Protein AF-0000000075839532 (afdb_homodimer)

InterPro domains:
  IPR001179 FKBP-type peptidyl-prolyl cis-trans isomerase domain [PF00254] (45-136)
  IPR001179 FKBP-type peptidyl-prolyl cis-trans isomerase domain [PS50059] (50-139)
  IPR044609 Peptidyl-prolyl cis-trans isomerase FKBP2/11 [PTHR45779] (24-141)
  IPR046357 Peptidyl-prolyl cis-trans isomerase domain superfamily [G3DSA:3.10.50.40] (23-161)

Sequence (322 aa):
MASAWRLLLLVSLPVVHAKACAGENLPKDAGLRIGVKHKPEECAVRSKPGDWLSMHYTGKLYSDCSTFDSSVERGEPFKFKLGRGEVIKGWDEGLRGMCIGEKRKLTIPSDLAYGDEGSGSTIPGGSTLQFEVQLLDIQADEPKKKKKKSKKKKKKSKDEVMASAWRLLLLVSLPVVHAKACAGENLPKDAGLRIGVKHKPEECAVRSKPGDWLSMHYTGKLYSDCSTFDSSVERGEPFKFKLGRGEVIKGWDEGLRGMCIGEKRKLTIPSDLAYGDEGSGSTIPGGSTLQFEVQLLDIQADEPKKKKKKSKKKKKKSKDEV

Solvent-accessible surface area (backbone atoms only — not comparable to full-atom values): 18280 Å² total; per-residue (Å²): 137,86,80,78,80,77,79,78,79,79,80,80,74,78,75,78,67,78,69,81,28,67,41,75,57,50,56,44,85,48,51,46,34,38,28,45,70,39,70,55,93,68,64,91,53,59,41,46,75,56,21,34,37,33,28,40,35,40,32,23,37,28,46,70,50,48,73,75,48,42,28,62,82,71,70,45,68,47,71,50,48,35,63,69,72,76,53,47,53,42,54,45,62,67,53,52,64,38,31,55,66,17,27,36,35,38,39,28,16,3,66,34,53,50,24,72,73,24,50,84,93,75,36,58,49,44,43,18,37,30,35,42,36,34,33,69,41,77,43,71,60,68,73,72,69,74,70,70,74,71,71,72,73,76,74,74,70,74,60,84,109,134,85,80,78,78,78,79,79,79,79,79,80,73,79,74,76,67,76,71,80,29,67,41,76,56,48,57,44,84,49,50,46,33,38,28,45,70,41,70,55,91,69,63,91,53,60,41,46,75,56,22,35,37,34,28,40,37,40,33,24,37,28,48,70,49,47,73,74,48,44,28,61,82,71,69,44,67,48,71,49,49,35,62,70,72,76,53,47,53,43,53,45,62,68,53,52,64,37,31,56,66,19,27,36,36,39,40,28,15,2,67,34,53,51,26,72,74,23,50,84,92,77,35,57,49,45,42,17,36,32,33,43,36,34,34,70,40,76,43,71,62,68,74,73,67,74,69,71,72,70,70,72,72,74,74,74,69,77,62,88,109

Radius of gyration: 28.81 Å; Cα contacts (8 Å, |Δi|>4): 650; chains: 2; bounding box: 114×80×82 Å

pLDDT: mean 81.82, std 23.96, range [28.95, 98.81]

Organism: Prymnesium parvum (NCBI:txid97485)

Nearest PDB structures (foldseek):
  1fkl-assembly1_A  TM=9.477E-01  e=3.623E-14  Bos taurus
  4n19-assembly1_A  TM=9.485E-01  e=6.092E-14  Homo sapiens
  4qt2-assembly1_A  TM=9.449E-01  e=7.295E-13  Plasmodium falciparum 3D7
  3ni6-assembly1_A  TM=9.597E-01  e=2.753E-12  Plasmodium vivax
  3o5d-assembly2_B  TM=8.584E-01  e=3.273E-12  Homo sapiens

Structure (mmCIF, N/CA/C/O backbone):
data_AF-0000000075839532-model_v1
#
loop_
_entity.id
_entity.type
_entity.pdbx_description
1 polymer 'peptidylprolyl isomerase'
#
loop_
_atom_site.group_PDB
_atom_site.id
_atom_site.type_symbol
_atom_site.label_atom_id
_atom_site.label_alt_id
_atom_site.label_comp_id
_atom_site.label_asym_id
_atom_site.label_entity_id
_atom_site.label_seq_id
_atom_site.pdbx_PDB_ins_code
_atom_site.Cartn_x
_atom_site.Cartn_y
_atom_site.Cartn_z
_atom_site.occupancy
_atom_site.B_iso_or_equiv
_atom_site.auth_seq_id
_atom_site.auth_comp_id
_atom_site.auth_asym_id
_atom_site.auth_atom_id
_atom_site.pdbx_PDB_model_num
ATOM 1 N N . MET A 1 1 ? 48.281 20.156 -45.094 1 38.34 1 MET A N 1
ATOM 2 C CA . MET A 1 1 ? 47 20.375 -44.375 1 38.34 1 MET A CA 1
ATOM 3 C C . MET A 1 1 ? 46.625 19.172 -43.531 1 38.34 1 MET A C 1
ATOM 5 O O . MET A 1 1 ? 46.469 18.078 -44.031 1 38.34 1 MET A O 1
ATOM 9 N N . ALA A 1 2 ? 47.281 19.078 -42.219 1 46.38 2 ALA A N 1
ATOM 10 C CA . ALA A 1 2 ? 47.125 18.078 -41.156 1 46.38 2 ALA A CA 1
ATOM 11 C C . ALA A 1 2 ? 45.688 17.953 -40.719 1 46.38 2 ALA A C 1
ATOM 13 O O . ALA A 1 2 ? 45.031 18.969 -40.406 1 46.38 2 ALA A O 1
ATOM 14 N N . SER A 1 3 ? 44.844 17.016 -41.25 1 48.88 3 SER A N 1
ATOM 15 C CA . SER A 1 3 ? 43.5 16.625 -40.875 1 48.88 3 SER A CA 1
ATOM 16 C C . SER A 1 3 ? 43.375 16.297 -39.406 1 48.88 3 SER A C 1
ATOM 18 O O . SER A 1 3 ? 44.094 15.43 -38.906 1 48.88 3 SER A O 1
ATOM 20 N N . ALA A 1 4 ? 43.25 17.344 -38.5 1 51.66 4 ALA A N 1
ATOM 21 C CA . ALA A 1 4 ? 42.938 17.188 -37.094 1 51.66 4 ALA A CA 1
ATOM 22 C C . ALA A 1 4 ? 41.656 16.344 -36.906 1 51.66 4 ALA A C 1
ATOM 24 O O . ALA A 1 4 ? 40.594 16.734 -37.344 1 51.66 4 ALA A O 1
ATOM 25 N N . TRP A 1 5 ? 41.688 14.984 -36.938 1 53.19 5 TRP A N 1
ATOM 26 C CA . TRP A 1 5 ? 40.656 14.047 -36.562 1 53.19 5 TRP A CA 1
ATOM 27 C C . TRP A 1 5 ? 40.125 14.367 -35.188 1 53.19 5 TRP A C 1
ATOM 29 O O . TRP A 1 5 ? 40.875 14.391 -34.188 1 53.19 5 TRP A O 1
ATOM 39 N N . ARG A 1 6 ? 39.156 15.328 -35.031 1 51.34 6 ARG A N 1
ATOM 40 C CA . ARG A 1 6 ? 38.406 15.617 -33.812 1 51.34 6 ARG A CA 1
ATOM 41 C C . ARG A 1 6 ? 37.812 14.352 -33.188 1 51.34 6 ARG A C 1
ATOM 43 O O . ARG A 1 6 ? 37.031 13.672 -33.844 1 51.34 6 ARG A O 1
ATOM 50 N N . LEU A 1 7 ? 38.438 13.656 -32.25 1 48.22 7 LEU A N 1
ATOM 51 C CA . LEU A 1 7 ? 37.938 12.562 -31.438 1 48.22 7 LEU A CA 1
ATOM 52 C C . LEU A 1 7 ? 36.688 13 -30.656 1 48.22 7 LEU A C 1
ATOM 54 O O . LEU A 1 7 ? 36.781 13.906 -29.828 1 48.22 7 LEU A O 1
ATOM 58 N N . LEU A 1 8 ? 35.5 12.938 -31.25 1 48.12 8 LEU A N 1
ATOM 59 C CA . LEU A 1 8 ? 34.25 13.117 -30.516 1 48.12 8 LEU A CA 1
ATOM 60 C C . LEU A 1 8 ? 34.125 12.086 -29.391 1 48.12 8 LEU A C 1
ATOM 62 O O . LEU A 1 8 ? 34.062 10.883 -29.656 1 48.12 8 LEU A O 1
ATOM 66 N N . LEU A 1 9 ? 34.625 12.32 -28.188 1 46.62 9 LEU A N 1
ATOM 67 C CA . LEU A 1 9 ? 34.375 11.508 -27 1 46.62 9 LEU A CA 1
ATOM 68 C C . LEU A 1 9 ? 32.875 11.422 -26.703 1 46.62 9 LEU A C 1
ATOM 70 O O . LEU A 1 9 ? 32.25 12.438 -26.406 1 46.62 9 LEU A O 1
ATOM 74 N N . LEU A 1 10 ? 32.125 10.438 -27.203 1 49.41 10 LEU A N 1
ATOM 75 C CA . LEU A 1 10 ? 30.766 10.125 -26.766 1 49.41 10 LEU A CA 1
ATOM 76 C C . LEU A 1 10 ? 30.734 9.742 -25.297 1 49.41 10 LEU A C 1
ATOM 78 O O . LEU A 1 10 ? 31.344 8.734 -24.891 1 49.41 10 LEU A O 1
ATOM 82 N N . VAL A 1 11 ? 30.562 10.648 -24.312 1 49.47 11 VAL A N 1
ATOM 83 C CA . VAL A 1 11 ? 30.297 10.406 -22.906 1 49.47 11 VAL A CA 1
ATOM 84 C C . VAL A 1 11 ? 29.016 9.594 -22.75 1 49.47 11 VAL A C 1
ATOM 86 O O . VAL A 1 11 ? 27.922 10.07 -23.094 1 49.47 11 VAL A O 1
ATOM 89 N N . SER A 1 12 ? 28.969 8.219 -22.781 1 47.81 12 SER A N 1
ATOM 90 C CA . SER A 1 12 ? 27.844 7.371 -22.438 1 47.81 12 SER A CA 1
ATOM 91 C C . SER A 1 12 ? 27.391 7.598 -20.984 1 47.81 12 SER A C 1
ATOM 93 O O . SER A 1 12 ? 28.203 7.461 -20.062 1 47.81 12 SER A O 1
ATOM 95 N N . LEU A 1 13 ? 26.5 8.445 -20.672 1 46.94 13 LEU A N 1
ATOM 96 C CA . LEU A 1 13 ? 25.891 8.609 -19.359 1 46.94 13 LEU A CA 1
ATOM 97 C C . LEU A 1 13 ? 25.266 7.305 -18.891 1 46.94 13 LEU A C 1
ATOM 99 O O . LEU A 1 13 ? 24.406 6.742 -19.562 1 46.94 13 LEU A O 1
ATOM 103 N N . PRO A 1 14 ? 25.797 6.609 -17.906 1 46.12 14 PRO A N 1
ATOM 104 C CA . PRO A 1 14 ? 25.125 5.41 -17.406 1 46.12 14 PRO A CA 1
ATOM 105 C C . PRO A 1 14 ? 23.719 5.703 -16.875 1 46.12 14 PRO A C 1
ATOM 107 O O . PRO A 1 14 ? 23.531 6.676 -16.141 1 46.12 14 PRO A O 1
ATOM 110 N N . VAL A 1 15 ? 22.672 5.434 -17.609 1 39.12 15 VAL A N 1
ATOM 111 C CA . VAL A 1 15 ? 21.312 5.395 -17.062 1 39.12 15 VAL A CA 1
ATOM 112 C C . VAL A 1 15 ? 21.297 4.559 -15.781 1 39.12 15 VAL A C 1
ATOM 114 O O . VAL A 1 15 ? 21.562 3.355 -15.82 1 39.12 15 VAL A O 1
ATOM 117 N N . VAL A 1 16 ? 21.688 5.039 -14.68 1 37.38 16 VAL A N 1
ATOM 118 C CA . VAL A 1 16 ? 21.469 4.336 -13.422 1 37.38 16 VAL A CA 1
ATOM 119 C C . VAL A 1 16 ? 20.062 3.734 -13.406 1 37.38 16 VAL A C 1
ATOM 121 O O . VAL A 1 16 ? 19.062 4.461 -13.438 1 37.38 16 VAL A O 1
ATOM 124 N N . HIS A 1 17 ? 19.859 2.555 -14.078 1 39.25 17 HIS A N 1
ATOM 125 C CA . HIS A 1 17 ? 18.625 1.798 -13.898 1 39.25 17 HIS A CA 1
ATOM 126 C C . HIS A 1 17 ? 18.297 1.632 -12.414 1 39.25 17 HIS A C 1
ATOM 128 O O . HIS A 1 17 ? 19.141 1.196 -11.633 1 39.25 17 HIS A O 1
ATOM 134 N N . ALA A 1 18 ? 17.625 2.414 -11.789 1 41.97 18 ALA A N 1
ATOM 135 C CA . ALA A 1 18 ? 17.078 2.141 -10.461 1 41.97 18 ALA A CA 1
ATOM 136 C C . ALA A 1 18 ? 16.828 0.647 -10.273 1 41.97 18 ALA A C 1
ATOM 138 O O . ALA A 1 18 ? 16.109 0.028 -11.062 1 41.97 18 ALA A O 1
ATOM 139 N N . LYS A 1 19 ? 17.797 -0.094 -9.758 1 46.53 19 LYS A N 1
ATOM 140 C CA . LYS A 1 19 ? 17.828 -1.539 -9.555 1 46.53 19 LYS A CA 1
ATOM 141 C C . LYS A 1 19 ? 16.562 -2.016 -8.836 1 46.53 19 LYS A C 1
ATOM 143 O O . LYS A 1 19 ? 16.469 -1.911 -7.609 1 46.53 19 LYS A O 1
ATOM 148 N N . ALA A 1 20 ? 15.328 -1.928 -9.359 1 54.62 20 ALA A N 1
ATOM 149 C CA . ALA A 1 20 ? 14.117 -2.287 -8.625 1 54.62 20 ALA A CA 1
ATOM 150 C C . ALA A 1 20 ? 14.172 -3.734 -8.148 1 54.62 20 ALA A C 1
ATOM 152 O O . ALA A 1 20 ? 13.766 -4.039 -7.02 1 54.62 20 ALA A O 1
ATOM 153 N N . CYS A 1 21 ? 14.695 -4.711 -8.961 1 61.66 21 CYS A N 1
ATOM 154 C CA . CYS A 1 21 ? 14.633 -6.125 -8.609 1 61.66 21 CYS A CA 1
ATOM 155 C C . CYS A 1 21 ? 15.984 -6.617 -8.102 1 61.66 21 CYS A C 1
ATOM 157 O O . CYS A 1 21 ? 16.094 -7.73 -7.582 1 61.66 21 CYS A O 1
ATOM 159 N N . ALA A 1 22 ? 17.062 -5.879 -8.117 1 59.72 22 ALA A N 1
ATOM 160 C CA . ALA A 1 22 ? 18.375 -6.504 -7.977 1 59.72 22 ALA A CA 1
ATOM 161 C C . ALA A 1 22 ? 18.797 -6.562 -6.512 1 59.72 22 ALA A C 1
ATOM 163 O O . ALA A 1 22 ? 19.984 -6.703 -6.215 1 59.72 22 ALA A O 1
ATOM 164 N N . GLY A 1 23 ? 17.781 -6.816 -5.773 1 73.62 23 GLY A N 1
ATOM 165 C CA . GLY A 1 23 ? 18.172 -6.777 -4.371 1 73.62 23 GLY A CA 1
ATOM 166 C C . GLY A 1 23 ? 18.031 -8.117 -3.676 1 73.62 23 GLY A C 1
ATOM 167 O O . GLY A 1 23 ? 17.781 -9.141 -4.324 1 73.62 23 GLY A O 1
ATOM 168 N N . GLU A 1 24 ? 18.453 -8.312 -2.553 1 88.25 24 GLU A N 1
ATOM 169 C CA . GLU A 1 24 ? 18.297 -9.453 -1.65 1 88.25 24 GLU A CA 1
ATOM 170 C C . GLU A 1 24 ? 16.844 -9.602 -1.201 1 88.25 24 GLU A C 1
ATOM 172 O O . GLU A 1 24 ? 16.125 -8.617 -1.114 1 88.25 24 GLU A O 1
ATOM 177 N N . ASN A 1 25 ? 16.562 -10.93 -1.102 1 95.69 25 ASN A N 1
ATOM 178 C CA . ASN A 1 25 ? 15.219 -11.195 -0.604 1 95.69 25 ASN A CA 1
ATOM 179 C C . ASN A 1 25 ? 14.953 -10.477 0.715 1 95.69 25 ASN A C 1
ATOM 181 O O . ASN A 1 25 ? 15.852 -10.336 1.542 1 95.69 25 ASN A O 1
ATOM 185 N N . LEU A 1 26 ? 13.758 -10.086 0.805 1 94.19 26 LEU A N 1
ATOM 186 C CA . LEU A 1 26 ? 13.312 -9.57 2.096 1 94.19 26 LEU A CA 1
ATOM 187 C C . LEU A 1 26 ? 13.281 -10.672 3.143 1 94.19 26 LEU A C 1
ATOM 189 O O . LEU A 1 26 ? 13.211 -11.859 2.801 1 94.19 26 LEU A O 1
ATOM 193 N N . PRO A 1 27 ? 13.391 -10.156 4.457 1 94.81 27 PRO A N 1
ATOM 194 C CA . PRO A 1 27 ? 13.086 -11.172 5.465 1 94.81 27 PRO A CA 1
ATOM 195 C C . PRO A 1 27 ? 11.75 -11.867 5.215 1 94.81 27 PRO A C 1
ATOM 197 O O . PRO A 1 27 ? 10.805 -11.242 4.742 1 94.81 27 PRO A O 1
ATOM 200 N N . LYS A 1 28 ? 11.672 -13.188 5.531 1 96.06 28 LYS A N 1
ATOM 201 C CA . LYS A 1 28 ? 10.492 -13.984 5.188 1 96.06 28 LYS A CA 1
ATOM 202 C C . LYS A 1 28 ? 9.234 -13.406 5.836 1 96.06 28 LYS A C 1
ATOM 204 O O . LYS A 1 28 ? 8.141 -13.492 5.266 1 96.06 28 LYS A O 1
ATOM 209 N N . ASP A 1 29 ? 9.438 -12.781 7.02 1 95.31 29 ASP A N 1
ATOM 210 C CA . ASP A 1 29 ? 8.297 -12.273 7.777 1 95.31 29 ASP A CA 1
ATOM 211 C C . ASP A 1 29 ? 8.164 -10.758 7.633 1 95.31 29 ASP A C 1
ATOM 213 O O . ASP A 1 29 ? 7.504 -10.109 8.445 1 95.31 29 ASP A O 1
ATOM 217 N N . ALA A 1 30 ? 8.844 -10.203 6.609 1 94.31 30 ALA A N 1
ATOM 218 C CA . ALA A 1 30 ? 8.703 -8.773 6.352 1 94.31 30 ALA A CA 1
ATOM 219 C C . ALA A 1 30 ? 7.262 -8.43 5.984 1 94.31 30 ALA A C 1
ATOM 221 O O . ALA A 1 30 ? 6.43 -9.32 5.801 1 94.31 30 ALA A O 1
ATOM 222 N N . GLY A 1 31 ? 6.949 -7.156 5.938 1 93.56 31 GLY A N 1
ATOM 223 C CA . GLY A 1 31 ? 5.617 -6.715 5.555 1 93.56 31 GLY A CA 1
ATOM 224 C C . GLY A 1 31 ? 5.43 -6.625 4.051 1 93.56 31 GLY A C 1
ATOM 225 O O . GLY A 1 31 ? 6.398 -6.473 3.307 1 93.56 31 GLY A O 1
ATOM 226 N N . LEU A 1 32 ? 4.141 -6.66 3.682 1 96.56 32 LEU A N 1
ATOM 227 C CA . LEU A 1 32 ? 3.771 -6.426 2.289 1 96.56 32 LEU A CA 1
ATOM 228 C C . LEU A 1 32 ? 4.043 -4.98 1.891 1 96.56 32 LEU A C 1
ATOM 230 O O . LEU A 1 32 ? 3.748 -4.055 2.652 1 96.56 32 LEU A O 1
ATOM 234 N N . ARG A 1 33 ? 4.668 -4.789 0.719 1 96.25 33 ARG A N 1
ATOM 235 C CA . ARG A 1 33 ? 4.871 -3.451 0.169 1 96.25 33 ARG A CA 1
ATOM 236 C C . ARG A 1 33 ? 4.027 -3.24 -1.083 1 96.25 33 ARG A C 1
ATOM 238 O O . ARG A 1 33 ? 4.09 -4.035 -2.021 1 96.25 33 ARG A O 1
ATOM 245 N N . ILE A 1 34 ? 3.291 -2.146 -1.046 1 97.12 34 ILE A N 1
ATOM 246 C CA . ILE A 1 34 ? 2.418 -1.797 -2.162 1 97.12 34 ILE A CA 1
ATOM 247 C C . ILE A 1 34 ? 2.848 -0.456 -2.752 1 97.12 34 ILE A C 1
ATOM 249 O O . ILE A 1 34 ? 2.912 0.551 -2.043 1 97.12 34 ILE A O 1
ATOM 253 N N . GLY A 1 35 ? 3.172 -0.503 -3.992 1 96.19 35 GLY A N 1
ATOM 254 C CA . GLY A 1 35 ? 3.406 0.716 -4.75 1 96.19 35 GLY A CA 1
ATOM 255 C C . GLY A 1 35 ? 2.285 1.043 -5.719 1 96.19 35 GLY A C 1
ATOM 256 O O . GLY A 1 35 ? 1.991 0.26 -6.625 1 96.19 35 GLY A O 1
ATOM 257 N N . VAL A 1 36 ? 1.695 2.156 -5.512 1 94.88 36 VAL A N 1
ATOM 258 C CA . VAL A 1 36 ? 0.634 2.582 -6.418 1 94.88 36 VAL A CA 1
ATOM 259 C C . VAL A 1 36 ? 1.237 3.318 -7.613 1 94.88 36 VAL A C 1
ATOM 261 O O . VAL A 1 36 ? 1.709 4.449 -7.477 1 94.88 36 VAL A O 1
ATOM 264 N N . LYS A 1 37 ? 1.165 2.736 -8.719 1 93.44 37 LYS A N 1
ATOM 265 C CA . LYS A 1 37 ? 1.821 3.27 -9.906 1 93.44 37 LYS A CA 1
ATOM 266 C C . LYS A 1 37 ? 0.88 4.176 -10.695 1 93.44 37 LYS A C 1
ATOM 268 O O . LYS A 1 37 ? 1.321 5.137 -11.328 1 93.44 37 LYS A O 1
ATOM 273 N N . HIS A 1 38 ? -0.333 3.797 -10.719 1 92.12 38 HIS A N 1
ATOM 274 C CA . HIS A 1 38 ? -1.354 4.566 -11.422 1 92.12 38 HIS A CA 1
ATOM 275 C C . HIS A 1 38 ? -2.727 4.367 -10.789 1 92.12 38 HIS A C 1
ATOM 277 O O . HIS A 1 38 ? -3.125 3.238 -10.5 1 92.12 38 HIS A O 1
ATOM 283 N N . LYS A 1 39 ? -3.377 5.434 -10.609 1 88.75 39 LYS A N 1
ATOM 284 C CA . LYS A 1 39 ? -4.758 5.422 -10.141 1 88.75 39 LYS A CA 1
ATOM 285 C C . LYS A 1 39 ? -5.645 6.301 -11.016 1 88.75 39 LYS A C 1
ATOM 287 O O . LYS A 1 39 ? -5.34 7.473 -11.25 1 88.75 39 LYS A O 1
ATOM 292 N N . PRO A 1 40 ? -6.688 5.711 -11.453 1 90.56 40 PRO A N 1
ATOM 293 C CA . PRO A 1 40 ? -7.582 6.535 -12.266 1 90.56 40 PRO A CA 1
ATOM 294 C C . PRO A 1 40 ? -8.227 7.672 -11.477 1 90.56 40 PRO A C 1
ATOM 296 O O . PRO A 1 40 ? -8.336 7.586 -10.25 1 90.56 40 PRO A O 1
ATOM 299 N N . GLU A 1 41 ? -8.625 8.656 -12.195 1 84.88 41 GLU A N 1
ATOM 300 C CA . GLU A 1 41 ? -9.242 9.828 -11.578 1 84.88 41 GLU A CA 1
ATOM 301 C C . GLU A 1 41 ? -10.57 9.477 -10.922 1 84.88 41 GLU A C 1
ATOM 303 O O . GLU A 1 41 ? -10.891 9.969 -9.836 1 84.88 41 GLU A O 1
ATOM 308 N N . GLU A 1 42 ? -11.273 8.656 -11.664 1 87.19 42 GLU A N 1
ATOM 309 C CA . GLU A 1 42 ? -12.57 8.211 -11.148 1 87.19 42 GLU A CA 1
ATOM 310 C C . GLU A 1 42 ? -12.5 6.77 -10.664 1 87.19 42 GLU A C 1
ATOM 312 O O . GLU A 1 42 ? -11.875 5.918 -11.297 1 87.19 42 GLU A O 1
ATOM 317 N N . CYS A 1 43 ? -13 6.668 -9.547 1 89.69 43 CYS A N 1
ATOM 318 C CA . CYS A 1 43 ? -13.047 5.34 -8.938 1 89.69 43 CYS A CA 1
ATOM 319 C C . CYS A 1 43 ? -14.438 5.047 -8.383 1 89.69 43 CYS A C 1
ATOM 321 O O . CYS A 1 43 ? -14.664 5.168 -7.176 1 89.69 43 CYS A O 1
ATOM 323 N N . ALA A 1 44 ? -15.273 4.57 -9.297 1 87.5 44 ALA A N 1
ATOM 324 C CA . ALA A 1 44 ? -16.672 4.344 -8.914 1 87.5 44 ALA A CA 1
ATOM 325 C C . ALA A 1 44 ? -16.797 3.098 -8.047 1 87.5 44 ALA A C 1
ATOM 327 O O . ALA A 1 44 ? -17.641 3.049 -7.145 1 87.5 44 ALA A O 1
ATOM 328 N N . VAL A 1 45 ? -16 2.082 -8.375 1 91.12 45 VAL A N 1
ATOM 329 C CA . VAL A 1 45 ? -16.062 0.824 -7.641 1 91.12 45 VAL A CA 1
ATOM 330 C C . VAL A 1 45 ? -14.656 0.411 -7.207 1 91.12 45 VAL A C 1
ATOM 332 O O . VAL A 1 45 ? -13.695 0.542 -7.973 1 91.12 45 VAL A O 1
ATOM 335 N N . ARG A 1 46 ? -14.617 -0.107 -5.977 1 92.56 46 ARG A N 1
ATOM 336 C CA . ARG A 1 46 ? -13.352 -0.606 -5.441 1 92.56 46 ARG A CA 1
ATOM 337 C C . ARG A 1 46 ? -13.445 -2.092 -5.109 1 92.56 46 ARG A C 1
ATOM 339 O O . ARG A 1 46 ? -14.484 -2.564 -4.637 1 92.56 46 ARG A O 1
ATOM 346 N N . SER A 1 47 ? -12.391 -2.717 -5.344 1 95.56 47 SER A N 1
ATOM 347 C CA . SER A 1 47 ? -12.367 -4.148 -5.066 1 95.56 47 SER A CA 1
ATOM 348 C C . SER A 1 47 ? -12.539 -4.426 -3.578 1 95.56 47 SER A C 1
ATOM 350 O O . SER A 1 47 ? -12.023 -3.686 -2.74 1 95.56 47 SER A O 1
ATOM 352 N N . LYS A 1 48 ? -13.258 -5.48 -3.277 1 91.62 48 LYS A N 1
ATOM 353 C CA . LYS A 1 48 ? -13.484 -5.941 -1.909 1 91.62 48 LYS A CA 1
ATOM 354 C C . LYS A 1 48 ? -13.539 -7.465 -1.846 1 91.62 48 LYS A C 1
ATOM 356 O O . LYS A 1 48 ? -13.758 -8.125 -2.863 1 91.62 48 LYS A O 1
ATOM 361 N N . PRO A 1 49 ? -13.266 -7.938 -0.604 1 91.94 49 PRO A N 1
ATOM 362 C CA . PRO A 1 49 ? -13.359 -9.398 -0.495 1 91.94 49 PRO A CA 1
ATOM 363 C C . PRO A 1 49 ? -14.688 -9.938 -1.029 1 91.94 49 PRO A C 1
ATOM 365 O O . PRO A 1 49 ? -15.75 -9.367 -0.759 1 91.94 49 PRO A O 1
ATOM 368 N N . GLY A 1 50 ? -14.617 -10.961 -1.74 1 94.81 50 GLY A N 1
ATOM 369 C CA . GLY A 1 50 ? -15.797 -11.586 -2.326 1 94.81 50 GLY A CA 1
ATOM 370 C C . GLY A 1 50 ? -15.969 -11.258 -3.799 1 94.81 50 GLY A C 1
ATOM 371 O O . GLY A 1 50 ? -16.688 -11.961 -4.512 1 94.81 50 GLY A O 1
ATOM 372 N N . ASP A 1 51 ? -15.352 -10.281 -4.246 1 96.69 51 ASP A N 1
ATOM 373 C CA . ASP A 1 51 ? -15.445 -9.875 -5.648 1 96.69 51 ASP A CA 1
ATOM 374 C C . ASP A 1 51 ? -14.641 -10.82 -6.543 1 96.69 51 ASP A C 1
ATOM 376 O O . ASP A 1 51 ? -13.602 -11.336 -6.133 1 96.69 51 ASP A O 1
ATOM 380 N N . TRP A 1 52 ? -15.141 -10.969 -7.789 1 97.81 52 TRP A N 1
ATOM 381 C CA . TRP A 1 52 ? -14.312 -11.539 -8.852 1 97.81 52 TRP A CA 1
ATOM 382 C C . TRP A 1 52 ? -13.484 -10.453 -9.531 1 97.81 52 TRP A C 1
ATOM 384 O O . TRP A 1 52 ? -14.031 -9.469 -10.031 1 97.81 52 TRP A O 1
ATOM 394 N N . LEU A 1 53 ? -12.211 -10.742 -9.555 1 98.5 53 LEU A N 1
ATOM 395 C CA . LEU A 1 53 ? -11.32 -9.789 -10.203 1 98.5 53 LEU A CA 1
ATOM 396 C C . LEU A 1 53 ? -10.734 -10.367 -11.484 1 98.5 53 LEU A C 1
ATOM 398 O O . LEU A 1 53 ? -10.391 -11.555 -11.531 1 98.5 53 LEU A O 1
ATOM 402 N N . SER A 1 54 ? -10.703 -9.586 -12.516 1 98.62 54 SER A N 1
ATOM 403 C CA . SER A 1 54 ? -9.938 -9.852 -13.727 1 98.62 54 SER A CA 1
ATOM 404 C C . SER A 1 54 ? -8.727 -8.93 -13.828 1 98.62 54 SER A C 1
ATOM 406 O O . SER A 1 54 ? -8.867 -7.707 -13.82 1 98.62 54 SER A O 1
ATOM 408 N N . MET A 1 55 ? -7.539 -9.586 -13.938 1 98.31 55 MET A N 1
ATOM 409 C CA . MET A 1 55 ? -6.352 -8.734 -13.883 1 98.31 55 MET A CA 1
ATOM 410 C C . MET A 1 55 ? -5.273 -9.25 -14.836 1 98.31 55 MET A C 1
ATOM 412 O O . MET A 1 55 ? -5.223 -10.438 -15.141 1 98.31 55 MET A O 1
ATOM 416 N N . HIS A 1 56 ? -4.398 -8.32 -15.328 1 98.75 56 HIS A N 1
ATOM 417 C CA . HIS A 1 56 ? -3.09 -8.68 -15.859 1 98.75 56 HIS A CA 1
ATOM 418 C C . HIS A 1 56 ? -2.008 -8.555 -14.797 1 98.75 56 HIS A C 1
ATOM 420 O O . HIS A 1 56 ? -2.131 -7.738 -13.875 1 98.75 56 HIS A O 1
ATOM 426 N N . TYR A 1 57 ? -0.98 -9.375 -14.977 1 98.81 57 TYR A N 1
ATOM 427 C CA . TYR A 1 57 ? 0.153 -9.273 -14.062 1 98.81 57 TYR A CA 1
ATOM 428 C C . TYR A 1 57 ? 1.426 -9.805 -14.711 1 98.81 57 TYR A C 1
ATOM 430 O O . TYR A 1 57 ? 1.366 -10.562 -15.68 1 98.81 57 TYR A O 1
ATOM 438 N N . THR A 1 58 ? 2.531 -9.305 -14.266 1 98.56 58 THR A N 1
ATOM 439 C CA . THR A 1 58 ? 3.854 -9.891 -14.453 1 98.56 58 THR A CA 1
ATOM 440 C C . THR A 1 58 ? 4.531 -10.133 -13.102 1 98.56 58 THR A C 1
ATOM 442 O O . THR A 1 58 ? 4.652 -9.219 -12.289 1 98.56 58 THR A O 1
ATOM 445 N N . GLY A 1 59 ? 4.922 -11.406 -12.898 1 97.94 59 GLY A N 1
ATOM 446 C CA . GLY A 1 59 ? 5.617 -11.773 -11.672 1 97.94 59 GLY A CA 1
ATOM 447 C C . GLY A 1 59 ? 7.098 -12.039 -11.883 1 97.94 59 GLY A C 1
ATOM 448 O O . GLY A 1 59 ? 7.484 -12.711 -12.844 1 97.94 59 GLY A O 1
ATOM 449 N N . LYS A 1 60 ? 7.855 -11.5 -10.93 1 97.69 60 LYS A N 1
ATOM 450 C CA . LYS A 1 60 ? 9.312 -11.625 -10.992 1 97.69 60 LYS A CA 1
ATOM 451 C C . LYS A 1 60 ? 9.883 -12.039 -9.641 1 97.69 60 LYS A C 1
ATOM 453 O O . LYS A 1 60 ? 9.273 -11.773 -8.594 1 97.69 60 LYS A O 1
ATOM 458 N N . LEU A 1 61 ? 11.023 -12.656 -9.734 1 97.06 61 LEU A N 1
ATOM 459 C CA . LEU A 1 61 ? 11.812 -12.828 -8.523 1 97.06 61 LEU A CA 1
ATOM 460 C C . LEU A 1 61 ? 12.484 -11.516 -8.125 1 97.06 61 LEU A C 1
ATOM 462 O O . LEU A 1 61 ? 13.125 -10.859 -8.953 1 97.06 61 LEU A O 1
ATOM 466 N N . TYR A 1 62 ? 12.281 -11.203 -6.973 1 96 62 TYR A N 1
ATOM 467 C CA . TYR A 1 62 ? 12.828 -9.938 -6.492 1 96 62 TYR A CA 1
ATOM 468 C C . TYR A 1 62 ? 14.352 -9.953 -6.531 1 96 62 TYR A C 1
ATOM 470 O O . TYR A 1 62 ? 14.984 -8.922 -6.762 1 96 62 TYR A O 1
ATOM 478 N N . SER A 1 63 ? 14.922 -11.062 -6.305 1 93.69 63 SER A N 1
ATOM 479 C CA . SER A 1 63 ? 16.359 -11.227 -6.148 1 93.69 63 SER A CA 1
ATOM 480 C C . SER A 1 63 ? 17.094 -10.938 -7.453 1 93.69 63 SER A C 1
ATOM 482 O O . SER A 1 63 ? 18.188 -10.359 -7.445 1 93.69 63 SER A O 1
ATOM 484 N N . ASP A 1 64 ? 16.531 -11.266 -8.648 1 92.12 64 ASP A N 1
ATOM 485 C CA . ASP A 1 64 ? 17.312 -11.125 -9.883 1 92.12 64 ASP A CA 1
ATOM 486 C C . ASP A 1 64 ? 16.422 -10.594 -11.016 1 92.12 64 ASP A C 1
ATOM 488 O O . ASP A 1 64 ? 16.875 -10.516 -12.164 1 92.12 64 ASP A O 1
ATOM 492 N N . CYS A 1 65 ? 15.25 -10.375 -10.805 1 94.69 65 CYS A N 1
ATOM 493 C CA . CYS A 1 65 ? 14.312 -9.727 -11.719 1 94.69 65 CYS A CA 1
ATOM 494 C C . CYS A 1 65 ? 13.906 -10.664 -12.844 1 94.69 65 CYS A C 1
ATOM 496 O O . CYS A 1 65 ? 13.367 -10.227 -13.859 1 94.69 65 CYS A O 1
ATOM 498 N N . SER A 1 66 ? 14.172 -11.93 -12.633 1 95 66 SER A N 1
ATOM 499 C CA . SER A 1 66 ? 13.703 -12.867 -13.641 1 95 66 SER A CA 1
ATOM 500 C C . SER A 1 66 ? 12.188 -13.039 -13.562 1 95 66 SER A C 1
ATOM 502 O O . SER A 1 66 ? 11.617 -13.117 -12.477 1 95 66 SER A O 1
ATOM 504 N N . THR A 1 67 ? 11.602 -13.086 -14.734 1 97.12 67 THR A N 1
ATOM 505 C CA . THR A 1 67 ? 10.156 -13.273 -14.812 1 97.12 67 THR A CA 1
ATOM 506 C C . THR A 1 67 ? 9.789 -14.75 -14.695 1 97.12 67 THR A C 1
ATOM 508 O O . THR A 1 67 ? 10.305 -15.586 -15.445 1 97.12 67 THR A O 1
ATOM 511 N N . PHE A 1 68 ? 8.914 -15.07 -13.75 1 97.38 68 PHE A N 1
ATOM 512 C CA . PHE A 1 68 ? 8.531 -16.469 -13.633 1 97.38 68 PHE A CA 1
ATOM 513 C C . PHE A 1 68 ? 7.141 -16.703 -14.211 1 97.38 68 PHE A C 1
ATOM 515 O O . PHE A 1 68 ? 6.766 -17.844 -14.508 1 97.38 68 PHE A O 1
ATOM 522 N N . ASP A 1 69 ? 6.305 -15.68 -14.297 1 96.62 69 ASP A N 1
ATOM 523 C CA . ASP A 1 69 ? 4.953 -15.812 -14.836 1 96.62 69 ASP A CA 1
ATOM 524 C C . ASP A 1 69 ? 4.422 -14.461 -15.312 1 96.62 69 ASP A C 1
ATOM 526 O O . ASP A 1 69 ? 4.773 -13.422 -14.758 1 96.62 69 ASP A O 1
ATOM 530 N N . SER A 1 70 ? 3.598 -14.531 -16.328 1 98.31 70 SER A N 1
ATOM 531 C CA . SER A 1 70 ? 3.01 -13.305 -16.844 1 98.31 70 SER A CA 1
ATOM 532 C C . SER A 1 70 ? 1.719 -13.586 -17.609 1 98.31 70 SER A C 1
ATOM 534 O O . SER A 1 70 ? 1.72 -14.344 -18.578 1 98.31 70 SER A O 1
ATOM 536 N N . SER A 1 71 ? 0.655 -12.992 -17.156 1 98.31 71 SER A N 1
ATOM 537 C CA . SER A 1 71 ? -0.596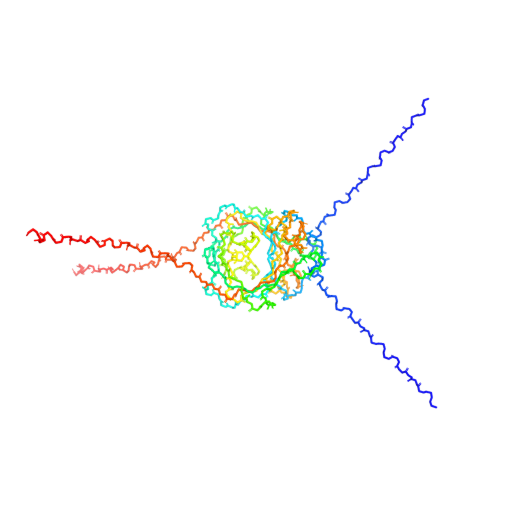 -13.117 -17.906 1 98.31 71 SER A CA 1
ATOM 538 C C . SER A 1 71 ? -0.553 -12.312 -19.203 1 98.31 71 SER A C 1
ATOM 540 O O . SER A 1 71 ? -1.267 -12.625 -20.156 1 98.31 71 SER A O 1
ATOM 542 N N . VAL A 1 72 ? 0.239 -11.273 -19.219 1 97.81 72 VAL A N 1
ATOM 543 C CA . VAL A 1 72 ? 0.388 -10.43 -20.406 1 97.81 72 VAL A CA 1
ATOM 544 C C . VAL A 1 72 ? 1.004 -11.234 -21.547 1 97.81 72 VAL A C 1
ATOM 546 O O . VAL A 1 72 ? 0.505 -11.211 -22.672 1 97.81 72 VAL A O 1
ATOM 549 N N . GLU A 1 73 ? 2.025 -11.883 -21.219 1 96.5 73 GLU A N 1
ATOM 550 C CA . GLU A 1 73 ? 2.709 -12.695 -22.219 1 96.5 73 GLU A CA 1
ATOM 551 C C . GLU A 1 73 ? 1.814 -13.828 -22.719 1 96.5 73 GLU A C 1
ATOM 553 O O . GLU A 1 73 ? 1.867 -14.195 -23.891 1 96.5 73 GLU A O 1
ATOM 558 N N . ARG A 1 74 ? 1.039 -14.391 -21.812 1 96.56 74 ARG A N 1
ATOM 559 C CA . ARG A 1 74 ? 0.119 -15.461 -22.203 1 96.56 74 ARG A CA 1
ATOM 560 C C . ARG A 1 74 ? -1.062 -14.898 -22.984 1 96.56 74 ARG A C 1
ATOM 562 O O . ARG A 1 74 ? -1.797 -15.656 -23.625 1 96.56 74 ARG A O 1
ATOM 569 N N . GLY A 1 75 ? -1.355 -13.586 -22.797 1 96.06 75 GLY A N 1
ATOM 570 C CA . GLY A 1 75 ? -2.42 -12.93 -23.531 1 96.06 75 GLY A CA 1
ATOM 571 C C . GLY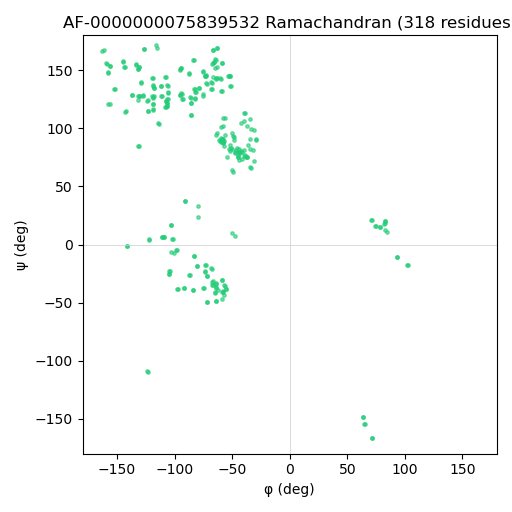 A 1 75 ? -3.791 -13.141 -22.922 1 96.06 75 GLY A C 1
ATOM 572 O O . GLY A 1 75 ? -4.812 -12.938 -23.594 1 96.06 75 GLY A O 1
ATOM 573 N N . GLU A 1 76 ? -3.854 -13.633 -21.75 1 97.31 76 GLU A N 1
ATOM 574 C CA . GLU A 1 76 ? -5.117 -13.914 -21.062 1 97.31 76 GLU A CA 1
ATOM 575 C C . GLU A 1 76 ? -5.109 -13.375 -19.641 1 97.31 76 GLU A C 1
ATOM 577 O O . GLU A 1 76 ? -4.219 -13.711 -18.844 1 97.31 76 GLU A O 1
ATOM 582 N N . PRO A 1 77 ? -6.082 -12.586 -19.375 1 98.44 77 PRO A N 1
ATOM 583 C CA . PRO A 1 77 ? -6.164 -12.102 -18 1 98.44 77 PRO A CA 1
ATOM 584 C C . PRO A 1 77 ? -6.402 -13.227 -17 1 98.44 77 PRO A C 1
ATOM 586 O O . PRO A 1 77 ? -6.941 -14.273 -17.359 1 98.44 77 PRO A O 1
ATOM 589 N N . PHE A 1 78 ? -5.988 -13.039 -15.859 1 98.12 78 PHE A N 1
ATOM 590 C CA . PHE A 1 78 ? -6.195 -13.961 -14.75 1 98.12 78 PHE A CA 1
ATOM 591 C C . PHE A 1 78 ? -7.426 -13.57 -13.938 1 98.12 78 PHE A C 1
ATOM 593 O O . PHE A 1 78 ? -7.566 -12.406 -13.539 1 98.12 78 PHE A O 1
ATOM 600 N N . LYS A 1 79 ? -8.297 -14.477 -13.664 1 98.25 79 LYS A N 1
ATOM 601 C CA . LYS A 1 79 ? -9.531 -14.234 -12.914 1 98.25 79 LYS A CA 1
ATOM 602 C C . LYS A 1 79 ? -9.562 -15.062 -11.633 1 98.25 79 LYS A C 1
ATOM 604 O O . LYS A 1 79 ? -9.234 -16.25 -11.641 1 98.25 79 LYS A O 1
ATOM 609 N N . PHE A 1 80 ? -9.984 -14.477 -10.57 1 98 80 PHE A N 1
ATOM 610 C CA . PHE A 1 80 ? -10.047 -15.156 -9.281 1 98 80 PHE A CA 1
ATOM 611 C C . PHE A 1 80 ? -10.953 -14.406 -8.32 1 98 80 PHE A C 1
ATOM 613 O O . PHE A 1 80 ? -11.336 -13.266 -8.578 1 98 80 PHE A O 1
ATOM 620 N N . LYS A 1 81 ? -11.266 -15.055 -7.285 1 97.56 81 LYS A N 1
ATOM 621 C CA . LYS A 1 81 ? -12.055 -14.414 -6.238 1 97.56 81 LYS A CA 1
ATOM 622 C C . LYS A 1 81 ? -11.156 -13.852 -5.141 1 97.56 81 LYS A C 1
ATOM 624 O O . LYS A 1 81 ? -10.328 -14.57 -4.578 1 97.56 81 LYS A O 1
ATOM 629 N N . LEU A 1 82 ? -11.43 -12.602 -4.879 1 97 82 LEU A N 1
ATOM 630 C CA . LEU A 1 82 ? -10.586 -11.914 -3.904 1 97 82 LEU A CA 1
ATOM 631 C C . LEU A 1 82 ? -10.984 -12.297 -2.482 1 97 82 LEU A C 1
ATOM 633 O O . LEU A 1 82 ? -12.172 -12.312 -2.146 1 97 82 LEU A O 1
ATOM 637 N N . GLY A 1 83 ? -9.938 -12.578 -1.669 1 93.56 83 GLY A N 1
ATOM 638 C CA . GLY A 1 83 ? -10.18 -12.742 -0.244 1 93.56 83 GLY A CA 1
ATOM 639 C C . GLY A 1 83 ? -10.664 -14.125 0.124 1 93.56 83 GLY A C 1
ATOM 640 O O . GLY A 1 83 ? -11.195 -14.336 1.215 1 93.56 83 GLY A O 1
ATOM 641 N N . ARG A 1 84 ? -10.453 -15.086 -0.684 1 93.25 84 ARG A N 1
ATOM 642 C CA . ARG A 1 84 ? -10.953 -16.438 -0.421 1 93.25 84 ARG A CA 1
ATOM 643 C C . ARG A 1 84 ? -9.82 -17.453 -0.384 1 93.25 84 ARG A C 1
ATOM 645 O O . ARG A 1 84 ? -10.055 -18.656 -0.371 1 93.25 84 ARG A O 1
ATOM 652 N N . GLY A 1 85 ? -8.68 -16.969 -0.49 1 95.44 85 GLY A N 1
ATOM 653 C CA . GLY A 1 85 ? -7.535 -17.875 -0.426 1 95.44 85 GLY A CA 1
ATOM 654 C C . GLY A 1 85 ? -7.242 -18.562 -1.744 1 95.44 85 GLY A C 1
ATOM 655 O O . GLY A 1 85 ? -6.602 -19.609 -1.771 1 95.44 85 GLY A O 1
ATOM 656 N N . GLU A 1 86 ? -7.789 -18 -2.791 1 96.94 86 GLU A N 1
ATOM 657 C CA . GLU A 1 86 ? -7.551 -18.578 -4.105 1 96.94 86 GLU A CA 1
ATOM 658 C C . GLU A 1 86 ? -6.191 -18.156 -4.66 1 96.94 86 GLU A C 1
ATOM 660 O O . GLU A 1 86 ? -5.695 -18.75 -5.617 1 96.94 86 GLU A O 1
ATOM 665 N N . VAL A 1 87 ? -5.676 -17.125 -4.098 1 98.06 87 VAL A N 1
ATOM 666 C CA . VAL A 1 87 ? -4.363 -16.609 -4.48 1 98.06 87 VAL A CA 1
ATOM 667 C C . VAL A 1 87 ? -3.479 -16.484 -3.24 1 98.06 87 VAL A C 1
ATOM 669 O O . VAL A 1 87 ? -3.951 -16.656 -2.113 1 98.06 87 VAL A O 1
ATOM 672 N N . ILE A 1 88 ? -2.166 -16.25 -3.469 1 97.94 88 ILE A N 1
ATOM 673 C CA . ILE A 1 88 ? -1.257 -16.109 -2.338 1 97.94 88 ILE A CA 1
ATOM 674 C C . ILE A 1 88 ? -1.716 -14.953 -1.452 1 97.94 88 ILE A C 1
ATOM 676 O O . ILE A 1 88 ? -2.361 -14.016 -1.929 1 97.94 88 ILE A O 1
ATOM 680 N N . LYS A 1 89 ? -1.344 -14.992 -0.229 1 97 89 LYS A N 1
ATOM 681 C CA . LYS A 1 89 ? -1.806 -14.039 0.777 1 97 89 LYS A CA 1
ATOM 682 C C . LYS A 1 89 ? -1.469 -12.602 0.374 1 97 89 LYS A C 1
ATOM 684 O O . LYS A 1 89 ? -2.258 -11.688 0.609 1 97 89 LYS A O 1
ATOM 689 N N . GLY A 1 90 ? -0.284 -12.391 -0.166 1 98.06 90 GLY A N 1
ATOM 690 C CA . GLY A 1 90 ? 0.114 -11.062 -0.609 1 98.06 90 GLY A CA 1
ATOM 691 C C . GLY A 1 90 ? -0.841 -10.461 -1.622 1 98.06 90 GLY A C 1
ATOM 692 O O . GLY A 1 90 ? -1.054 -9.25 -1.638 1 98.06 90 GLY A O 1
ATOM 693 N N . TRP A 1 91 ? -1.394 -11.242 -2.459 1 98.25 91 TRP A N 1
ATOM 694 C CA . TRP A 1 91 ? -2.4 -10.781 -3.41 1 98.25 91 TRP A CA 1
ATOM 695 C C . TRP A 1 91 ? -3.717 -10.477 -2.703 1 98.25 91 TRP A C 1
ATOM 697 O O . TRP A 1 91 ? -4.312 -9.414 -2.922 1 98.25 91 TRP A O 1
ATOM 707 N N . ASP A 1 92 ? -4.145 -11.398 -1.917 1 95.88 92 ASP A N 1
ATOM 708 C CA . ASP A 1 92 ? -5.406 -11.211 -1.206 1 95.88 92 ASP A CA 1
ATOM 709 C C . ASP A 1 92 ? -5.391 -9.914 -0.395 1 95.88 92 ASP A C 1
ATOM 711 O O . ASP A 1 92 ? -6.406 -9.227 -0.292 1 95.88 92 ASP A O 1
ATOM 715 N N . GLU A 1 93 ? -4.324 -9.625 0.156 1 93.62 93 GLU A N 1
ATOM 716 C CA . GLU A 1 93 ? -4.199 -8.422 0.979 1 93.62 93 GLU A CA 1
ATOM 717 C C . GLU A 1 93 ? -3.91 -7.191 0.124 1 93.62 93 GLU A C 1
ATOM 719 O O . GLU A 1 93 ? -4.473 -6.121 0.361 1 93.62 93 GLU A O 1
ATOM 724 N N . GLY A 1 94 ? -3.141 -7.316 -0.839 1 96.75 94 GLY A N 1
ATOM 725 C CA . GLY A 1 94 ? -2.592 -6.188 -1.574 1 96.75 94 GLY A CA 1
ATOM 726 C C . GLY A 1 94 ? -3.533 -5.656 -2.639 1 96.75 94 GLY A C 1
ATOM 727 O O . GLY A 1 94 ? -3.342 -4.551 -3.148 1 96.75 94 GLY A O 1
ATOM 728 N N . LEU A 1 95 ? -4.574 -6.359 -2.9 1 97.12 95 LEU A N 1
ATOM 729 C CA . LEU A 1 95 ? -5.426 -5.98 -4.023 1 97.12 95 LEU A CA 1
ATOM 730 C C . LEU A 1 95 ? -6.758 -5.426 -3.531 1 97.12 95 LEU A C 1
ATOM 732 O O . LEU A 1 95 ? -7.668 -5.184 -4.328 1 97.12 95 LEU A O 1
ATOM 736 N N . ARG A 1 96 ? -6.867 -5.273 -2.307 1 92.62 96 ARG A N 1
ATOM 737 C CA . ARG A 1 96 ? -8.07 -4.664 -1.756 1 92.62 96 ARG A CA 1
ATOM 738 C C . ARG A 1 96 ? -8.102 -3.162 -2.033 1 92.62 96 ARG A C 1
ATOM 740 O O . ARG A 1 96 ? -7.055 -2.512 -2.064 1 92.62 96 ARG A O 1
ATOM 747 N N . GLY A 1 97 ? -9.328 -2.67 -2.264 1 91 97 GLY A N 1
ATOM 748 C CA . GLY A 1 97 ? -9.531 -1.239 -2.42 1 91 97 GLY A CA 1
ATOM 749 C C . GLY A 1 97 ? -8.977 -0.697 -3.725 1 91 97 GLY A C 1
ATOM 750 O O . GLY A 1 97 ? -8.656 0.49 -3.824 1 91 97 GLY A O 1
ATOM 751 N N . MET A 1 98 ? -8.805 -1.484 -4.641 1 94.94 98 MET A N 1
ATOM 752 C CA . MET A 1 98 ? -8.273 -1.077 -5.938 1 94.94 98 MET A CA 1
ATOM 753 C C . MET A 1 98 ? -9.391 -0.622 -6.867 1 94.94 98 MET A C 1
ATOM 755 O O . MET A 1 98 ? -10.484 -1.179 -6.848 1 94.94 98 MET A O 1
ATOM 759 N N . CYS A 1 99 ? -9.047 0.313 -7.676 1 95.69 99 CYS A N 1
ATOM 760 C CA . CYS A 1 99 ? -9.969 0.795 -8.695 1 95.69 99 CYS A CA 1
ATOM 761 C C . CYS A 1 99 ? -9.719 0.094 -10.031 1 95.69 99 CYS A C 1
ATOM 763 O O . CYS A 1 99 ? -8.586 -0.277 -10.336 1 95.69 99 CYS A O 1
ATOM 765 N N . ILE A 1 100 ? -10.836 -0.008 -10.797 1 96.81 100 ILE A N 1
ATOM 766 C CA . ILE A 1 100 ? -10.648 -0.516 -12.148 1 96.81 100 ILE A CA 1
ATOM 767 C C . ILE A 1 100 ? -9.688 0.388 -12.914 1 96.81 100 ILE A C 1
ATOM 769 O O . ILE A 1 100 ? -9.828 1.614 -12.891 1 96.81 100 ILE A O 1
ATOM 773 N N . GLY A 1 101 ? -8.711 -0.175 -13.57 1 97 101 GLY A N 1
ATOM 774 C CA . GLY A 1 101 ? -7.711 0.578 -14.312 1 97 101 GLY A CA 1
ATOM 775 C C . GLY A 1 101 ? -6.469 0.884 -13.5 1 97 101 GLY A C 1
ATOM 776 O O . GLY A 1 101 ? -5.441 1.28 -14.055 1 97 101 GLY A O 1
ATOM 777 N N . GLU A 1 102 ? -6.52 0.642 -12.234 1 97.25 102 GLU A N 1
ATOM 778 C CA . GLU A 1 102 ? -5.402 0.944 -11.344 1 97.25 102 GLU A CA 1
ATOM 779 C C . GLU A 1 102 ? -4.254 -0.042 -11.539 1 97.25 102 GLU A C 1
ATOM 781 O O . GLU A 1 102 ? -4.484 -1.223 -11.812 1 97.25 102 GLU A O 1
ATOM 786 N N . LYS A 1 103 ? -3.004 0.501 -11.383 1 98.12 103 LYS A N 1
ATOM 787 C CA . LYS A 1 103 ? -1.788 -0.305 -11.43 1 98.12 103 LYS A CA 1
ATOM 788 C C . LYS A 1 103 ? -1.035 -0.245 -10.109 1 98.12 103 LYS A C 1
ATOM 790 O O . LYS A 1 103 ? -0.887 0.828 -9.516 1 98.12 103 LYS A O 1
ATOM 795 N N . ARG A 1 104 ? -0.618 -1.451 -9.68 1 98.19 104 ARG A N 1
ATOM 796 C CA . ARG A 1 104 ? 0.179 -1.552 -8.461 1 98.19 104 ARG A CA 1
ATOM 797 C C . ARG A 1 104 ? 1.406 -2.43 -8.688 1 98.19 104 ARG A C 1
ATOM 799 O O . ARG A 1 104 ? 1.421 -3.271 -9.586 1 98.19 104 ARG A O 1
ATOM 806 N N . LYS A 1 105 ? 2.389 -2.09 -7.922 1 97.69 105 LYS A N 1
ATOM 807 C CA . LYS A 1 105 ? 3.512 -2.998 -7.719 1 97.69 105 LYS A CA 1
ATOM 808 C C . LYS A 1 105 ? 3.473 -3.617 -6.324 1 97.69 105 LYS A C 1
ATOM 810 O O . LYS A 1 105 ? 3.467 -2.9 -5.32 1 97.69 105 LYS A O 1
ATOM 815 N N . LEU A 1 106 ? 3.42 -4.914 -6.258 1 97.81 106 LEU A N 1
ATOM 816 C CA . LEU A 1 106 ? 3.428 -5.633 -4.984 1 97.81 106 LEU A CA 1
ATOM 817 C C . LEU A 1 106 ? 4.773 -6.305 -4.75 1 97.81 106 LEU A C 1
ATOM 819 O O . LEU A 1 106 ? 5.273 -7.027 -5.613 1 97.81 106 LEU A O 1
ATOM 823 N N . THR A 1 107 ? 5.371 -6.016 -3.654 1 97.12 107 THR A N 1
ATOM 824 C CA . THR A 1 107 ? 6.527 -6.77 -3.176 1 97.12 107 THR A CA 1
ATOM 825 C C . THR A 1 107 ? 6.148 -7.637 -1.979 1 97.12 107 THR A C 1
ATOM 827 O O . THR A 1 107 ? 5.805 -7.121 -0.914 1 97.12 107 THR A O 1
ATOM 830 N N . ILE A 1 108 ? 6.32 -8.953 -2.227 1 97.88 108 ILE A N 1
ATOM 831 C CA . ILE A 1 108 ? 5.684 -9.898 -1.319 1 97.88 108 ILE A CA 1
ATOM 832 C C . ILE A 1 108 ? 6.742 -10.828 -0.723 1 97.88 108 ILE A C 1
ATOM 834 O O . ILE A 1 108 ? 7.34 -11.633 -1.436 1 97.88 108 ILE A O 1
ATOM 838 N N . PRO A 1 109 ? 6.914 -10.711 0.575 1 97.81 109 PRO A N 1
ATOM 839 C CA . PRO A 1 109 ? 7.855 -11.641 1.196 1 97.81 109 PRO A CA 1
ATOM 840 C C . PRO A 1 109 ? 7.367 -13.086 1.15 1 97.81 109 PRO A C 1
ATOM 842 O O . PRO A 1 109 ? 6.188 -13.336 0.89 1 97.81 109 PRO A O 1
ATOM 845 N N . SER A 1 110 ? 8.266 -13.992 1.456 1 98.56 110 SER A N 1
ATOM 846 C CA . SER A 1 110 ? 7.996 -15.406 1.185 1 98.56 110 SER A CA 1
ATOM 847 C C . SER A 1 110 ? 6.871 -15.93 2.068 1 98.56 110 SER A C 1
ATOM 849 O O . SER A 1 110 ? 6.098 -16.797 1.649 1 98.56 110 SER A O 1
ATOM 851 N N . ASP A 1 111 ? 6.723 -15.422 3.283 1 98.06 111 ASP A N 1
ATOM 852 C CA . ASP A 1 111 ? 5.68 -15.914 4.176 1 98.06 111 ASP A CA 1
ATOM 853 C C . ASP A 1 111 ? 4.293 -15.547 3.656 1 98.06 111 ASP A C 1
ATOM 855 O O . ASP A 1 111 ? 3.293 -16.156 4.051 1 98.06 111 ASP A O 1
ATOM 859 N N . LEU A 1 112 ? 4.234 -14.57 2.826 1 97.81 112 LEU A N 1
ATOM 860 C CA . LEU A 1 112 ? 2.965 -14.164 2.232 1 97.81 112 LEU A CA 1
ATOM 861 C C . LEU A 1 112 ? 2.84 -14.688 0.806 1 97.81 11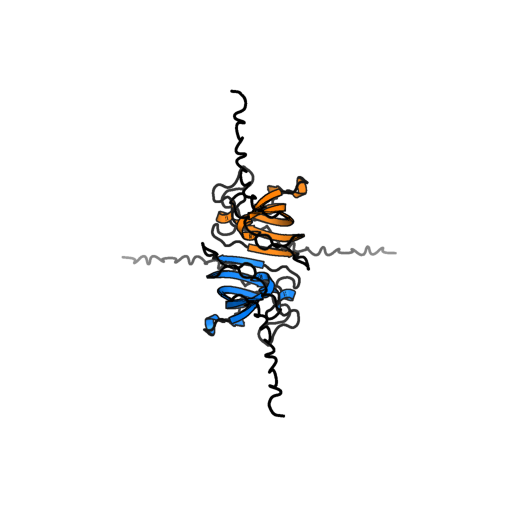2 LEU A C 1
ATOM 863 O O . LEU A 1 112 ? 1.924 -14.297 0.077 1 97.81 112 LEU A O 1
ATOM 867 N N . ALA A 1 113 ? 3.801 -15.461 0.43 1 98.44 113 ALA A N 1
ATOM 868 C CA . ALA A 1 113 ? 3.814 -16.062 -0.898 1 98.44 113 ALA A CA 1
ATOM 869 C C . ALA A 1 113 ? 3.908 -17.594 -0.806 1 98.44 113 ALA A C 1
ATOM 871 O O . ALA A 1 113 ? 3.002 -18.25 -0.282 1 98.44 113 ALA A O 1
ATOM 872 N N . TYR A 1 114 ? 5.199 -18.125 -1.234 1 98.56 114 TYR A N 1
ATOM 873 C CA . TYR A 1 114 ? 5.262 -19.578 -1.305 1 98.56 114 TYR A CA 1
ATOM 874 C C . TYR A 1 114 ? 6.164 -20.141 -0.212 1 98.56 114 TYR A C 1
ATOM 876 O O . TYR A 1 114 ? 6.551 -21.312 -0.256 1 98.56 114 TYR A O 1
ATOM 884 N N . GLY A 1 115 ? 6.641 -19.344 0.689 1 98.12 115 GLY A N 1
ATOM 885 C CA . GLY A 1 115 ? 7.367 -19.781 1.867 1 98.12 115 GLY A CA 1
ATOM 886 C C . GLY A 1 115 ? 8.688 -20.453 1.537 1 98.12 115 GLY A C 1
ATOM 887 O O . GLY A 1 115 ? 9.305 -20.141 0.512 1 98.12 115 GLY A O 1
ATOM 888 N N . ASP A 1 116 ? 9.133 -21.312 2.449 1 97.81 116 ASP A N 1
ATOM 889 C CA . ASP A 1 116 ? 10.438 -21.969 2.377 1 97.81 116 ASP A CA 1
ATOM 890 C C . ASP A 1 116 ? 10.453 -23.047 1.297 1 97.81 116 ASP A C 1
ATOM 892 O O . ASP A 1 116 ? 11.523 -23.484 0.868 1 97.81 116 ASP A O 1
ATOM 896 N N . GLU A 1 117 ? 9.305 -23.469 0.875 1 96.75 117 GLU A N 1
ATOM 897 C CA . GLU A 1 117 ? 9.234 -24.562 -0.078 1 96.75 117 GLU A CA 1
ATOM 898 C C . GLU A 1 117 ? 9.336 -24.062 -1.515 1 96.75 117 GLU A C 1
ATOM 900 O O . GLU A 1 117 ? 9.766 -24.797 -2.406 1 96.75 117 GLU A O 1
ATOM 905 N N . GLY A 1 118 ? 8.938 -22.828 -1.667 1 97.38 118 GLY A N 1
ATOM 906 C CA . GLY A 1 118 ? 8.867 -22.328 -3.031 1 97.38 118 GLY A CA 1
ATOM 907 C C . GLY A 1 118 ? 7.73 -22.938 -3.83 1 97.38 118 GLY A C 1
ATOM 908 O O . GLY A 1 118 ? 6.742 -23.406 -3.26 1 97.38 118 GLY A O 1
ATOM 909 N N . SER A 1 119 ? 7.852 -22.688 -5.145 1 96.75 119 SER A N 1
ATOM 910 C CA . SER A 1 119 ? 6.805 -23.219 -6.016 1 96.75 119 SER A CA 1
ATOM 911 C C . SER A 1 119 ? 7.379 -23.719 -7.336 1 96.75 119 SER A C 1
ATOM 913 O O . SER A 1 119 ? 7.938 -22.938 -8.109 1 96.75 119 SER A O 1
ATOM 915 N N . GLY A 1 120 ? 7.234 -25.016 -7.48 1 94.19 120 GLY A N 1
ATOM 916 C CA . GLY A 1 120 ? 7.762 -25.594 -8.695 1 94.19 120 GLY A CA 1
ATOM 917 C C . GLY A 1 120 ? 9.266 -25.453 -8.828 1 94.19 120 GLY A C 1
ATOM 918 O O . GLY A 1 120 ? 9.984 -25.469 -7.828 1 94.19 120 GLY A O 1
ATOM 919 N N . SER A 1 121 ? 9.773 -25.328 -10.148 1 92.88 121 SER A N 1
ATOM 920 C CA . SER A 1 121 ? 11.203 -25.234 -10.414 1 92.88 121 SER A CA 1
ATOM 921 C C . SER A 1 121 ? 11.633 -23.781 -10.617 1 92.88 121 SER A C 1
ATOM 923 O O . SER A 1 121 ? 12.828 -23.484 -10.641 1 92.88 121 SER A O 1
ATOM 925 N N . THR A 1 122 ? 10.688 -22.953 -10.609 1 95.5 122 THR A N 1
ATOM 926 C CA . THR A 1 122 ? 11.023 -21.594 -11.047 1 95.5 122 THR A CA 1
ATOM 927 C C . THR A 1 122 ? 11.109 -20.656 -9.859 1 95.5 122 THR A C 1
ATOM 929 O O . THR A 1 122 ? 11.812 -19.641 -9.914 1 95.5 122 THR A O 1
ATOM 932 N N . ILE A 1 123 ? 10.391 -21 -8.773 1 97.75 123 ILE A N 1
ATOM 933 C CA . ILE A 1 123 ? 10.414 -20.109 -7.609 1 97.75 123 ILE A CA 1
ATOM 934 C C . ILE A 1 123 ? 11.094 -20.812 -6.438 1 97.75 123 ILE A C 1
ATOM 936 O O . ILE A 1 123 ? 10.484 -21.656 -5.77 1 97.75 123 ILE A O 1
ATOM 940 N N . PRO A 1 124 ? 12.312 -20.453 -6.133 1 97.44 124 PRO A N 1
ATOM 941 C CA . PRO A 1 124 ? 13.023 -21.078 -5.012 1 97.44 124 PRO A CA 1
ATOM 942 C C . PRO A 1 124 ? 12.367 -20.781 -3.664 1 97.44 124 PRO A C 1
ATOM 944 O O . PRO A 1 124 ? 11.648 -19.797 -3.527 1 97.44 124 PRO A O 1
ATOM 947 N N . GLY A 1 125 ? 12.703 -21.641 -2.717 1 97.88 125 GLY A N 1
ATOM 948 C CA . GLY A 1 125 ? 12.266 -21.375 -1.354 1 97.88 125 GLY A CA 1
ATOM 949 C C . GLY A 1 125 ? 12.805 -20.062 -0.805 1 97.88 125 GLY A C 1
ATOM 950 O O . GLY A 1 125 ? 13.945 -19.688 -1.07 1 97.88 125 GLY A O 1
ATOM 951 N N . GLY A 1 126 ? 11.906 -19.359 0.019 1 97.81 126 GLY A N 1
ATOM 952 C CA . GLY A 1 126 ? 12.344 -18.125 0.667 1 97.81 126 GLY A CA 1
ATOM 953 C C . GLY A 1 126 ? 12.352 -16.938 -0.264 1 97.81 126 GLY A C 1
ATOM 954 O O . GLY A 1 126 ? 12.805 -15.852 0.111 1 97.81 126 GLY A O 1
ATOM 955 N N . SER A 1 127 ? 11.688 -17.078 -1.405 1 97.81 127 SER A N 1
ATOM 956 C CA . SER A 1 127 ? 11.773 -16.031 -2.42 1 97.81 127 SER A CA 1
ATOM 957 C C . SER A 1 127 ? 10.797 -14.898 -2.125 1 97.81 127 SER A C 1
ATOM 959 O O . SER A 1 127 ? 9.633 -15.148 -1.812 1 97.81 127 SER A O 1
ATOM 961 N N . THR A 1 128 ? 11.297 -13.68 -2.236 1 97.88 128 THR A N 1
ATOM 962 C CA . THR A 1 128 ? 10.445 -12.5 -2.355 1 97.88 128 THR A CA 1
ATOM 963 C C . THR A 1 128 ? 9.969 -12.32 -3.795 1 97.88 128 THR A C 1
ATOM 965 O O . THR A 1 128 ? 10.773 -12.375 -4.727 1 97.88 128 THR A O 1
ATOM 968 N N . LEU A 1 129 ? 8.719 -12.125 -3.912 1 98 129 LEU A N 1
ATOM 969 C CA . LEU A 1 129 ? 8.156 -11.969 -5.246 1 98 129 LEU A CA 1
ATOM 970 C C . LEU A 1 129 ? 7.746 -10.516 -5.496 1 98 129 LEU A C 1
ATOM 972 O O . LEU A 1 129 ? 7.258 -9.844 -4.586 1 98 129 LEU A O 1
ATOM 976 N N . GLN A 1 130 ? 7.93 -10.086 -6.703 1 97.62 130 GLN A N 1
ATOM 977 C CA . GLN A 1 130 ? 7.434 -8.781 -7.129 1 97.62 130 GLN A CA 1
ATOM 978 C C . GLN A 1 130 ? 6.426 -8.922 -8.266 1 97.62 130 GLN A C 1
ATOM 980 O O . GLN A 1 130 ? 6.711 -9.57 -9.281 1 97.62 130 GLN A O 1
ATOM 985 N N . PHE A 1 131 ? 5.301 -8.336 -8.062 1 98.31 131 PHE A N 1
ATOM 986 C CA . PHE A 1 131 ? 4.262 -8.367 -9.086 1 98.31 131 PHE A CA 1
ATOM 987 C C . PHE A 1 131 ? 3.916 -6.957 -9.547 1 98.31 131 PHE A C 1
ATOM 989 O O . PHE A 1 131 ? 3.707 -6.059 -8.727 1 98.31 131 PHE A O 1
ATOM 996 N N . GLU A 1 132 ? 3.949 -6.734 -10.797 1 98.12 132 GLU A N 1
ATOM 997 C CA . GLU A 1 132 ? 3.223 -5.609 -11.383 1 98.12 132 GLU A CA 1
ATOM 998 C C . GLU A 1 132 ? 1.834 -6.035 -11.852 1 98.12 132 GLU A C 1
ATOM 1000 O O . GLU A 1 132 ? 1.699 -6.969 -12.648 1 98.12 132 GLU A O 1
ATOM 1005 N N . VAL A 1 133 ? 0.833 -5.301 -11.344 1 98.75 133 VAL A N 1
ATOM 1006 C CA . VAL A 1 133 ? -0.534 -5.75 -11.586 1 98.75 133 VAL A CA 1
ATOM 1007 C C . VAL A 1 133 ? -1.376 -4.582 -12.102 1 98.75 133 VAL A C 1
ATOM 1009 O O . VAL A 1 133 ? -1.067 -3.42 -11.836 1 98.75 133 VAL A O 1
ATOM 1012 N N . GLN A 1 134 ? -2.395 -4.922 -12.852 1 98.5 134 GLN A N 1
ATOM 1013 C CA . GLN A 1 134 ? -3.408 -3.975 -13.305 1 98.5 134 GLN A CA 1
ATOM 1014 C C . GLN A 1 134 ? -4.809 -4.574 -13.188 1 98.5 134 GLN A C 1
ATOM 1016 O O . GLN A 1 134 ? -5.059 -5.68 -13.672 1 98.5 134 GLN A O 1
ATOM 1021 N N . LEU A 1 135 ? -5.672 -3.857 -12.578 1 98.5 135 LEU A N 1
ATOM 1022 C CA . LEU A 1 135 ? -7.043 -4.332 -12.43 1 98.5 135 LEU A CA 1
ATOM 1023 C C . LEU A 1 135 ? -7.879 -3.975 -13.648 1 98.5 135 LEU A C 1
ATOM 1025 O O . LEU A 1 135 ? -8.055 -2.795 -13.969 1 98.5 135 LEU A O 1
ATOM 1029 N N . LEU A 1 136 ? -8.438 -4.965 -14.289 1 98.12 136 LEU A N 1
ATOM 1030 C CA . LEU A 1 136 ? -9.172 -4.746 -15.531 1 98.12 136 LEU A CA 1
ATOM 1031 C C . LEU A 1 136 ? -10.672 -4.648 -15.273 1 98.12 136 LEU A C 1
ATOM 1033 O O . LEU A 1 136 ? -11.375 -3.891 -15.945 1 98.12 136 LEU A O 1
ATOM 1037 N N . ASP A 1 137 ? -11.102 -5.512 -14.312 1 97.81 137 ASP A N 1
ATOM 1038 C CA . ASP A 1 137 ? -12.539 -5.551 -14.086 1 97.81 137 ASP A CA 1
ATOM 1039 C C . ASP A 1 137 ? -12.867 -6.117 -12.703 1 97.81 137 ASP A C 1
ATOM 1041 O O . ASP A 1 137 ? -12.07 -6.871 -12.133 1 97.81 137 ASP A O 1
ATOM 1045 N N . ILE A 1 138 ? -14.023 -5.73 -12.234 1 97.62 138 ILE A N 1
ATOM 1046 C CA . ILE A 1 138 ? -14.594 -6.242 -10.992 1 97.62 138 ILE A CA 1
ATOM 1047 C C . ILE A 1 138 ? -16.016 -6.758 -11.25 1 97.62 138 ILE A C 1
ATOM 1049 O O . ILE A 1 138 ? -16.844 -6.051 -11.82 1 97.62 138 ILE A O 1
ATOM 1053 N N . GLN A 1 139 ? -16.266 -7.902 -10.867 1 96.06 139 GLN A N 1
ATOM 1054 C CA . GLN A 1 139 ? -17.625 -8.445 -10.852 1 96.06 139 GLN A CA 1
ATOM 1055 C C . GLN A 1 139 ? -18.047 -8.812 -9.43 1 96.06 139 GLN A C 1
ATOM 1057 O O . GLN A 1 139 ? -17.469 -9.703 -8.812 1 96.06 139 GLN A O 1
ATOM 1062 N N . ALA A 1 140 ? -19.047 -8.117 -8.961 1 90.62 140 ALA A N 1
ATOM 1063 C CA . ALA A 1 140 ? -19.531 -8.367 -7.602 1 90.62 140 ALA A CA 1
ATOM 1064 C C . ALA A 1 140 ? -20.172 -9.742 -7.488 1 90.62 140 ALA A C 1
ATOM 1066 O O . ALA A 1 140 ? -20.75 -10.25 -8.453 1 90.62 140 ALA A O 1
ATOM 1067 N N . ASP A 1 141 ? -19.844 -10.328 -6.363 1 78.81 141 ASP A N 1
ATOM 1068 C CA . ASP A 1 141 ? -20.469 -11.633 -6.148 1 78.81 141 ASP A CA 1
ATOM 1069 C C . ASP A 1 141 ? -21.984 -11.5 -6.031 1 78.81 141 ASP A C 1
ATOM 1071 O O . ASP A 1 141 ? -22.484 -10.539 -5.445 1 78.81 141 ASP A O 1
ATOM 1075 N N . GLU A 1 142 ? -22.781 -11.648 -7.035 1 61.47 142 GLU A N 1
ATOM 1076 C CA . GLU A 1 142 ? -24.25 -11.648 -6.98 1 61.47 142 GLU A CA 1
ATOM 1077 C C . GLU A 1 142 ? -24.75 -12.375 -5.738 1 61.47 142 GLU A C 1
ATOM 1079 O O . GLU A 1 142 ? -24.234 -13.438 -5.375 1 61.47 142 GLU A O 1
ATOM 1084 N N . PRO A 1 143 ? -25.375 -11.609 -4.797 1 52.34 143 PRO A N 1
ATOM 1085 C CA . PRO A 1 143 ? -26.047 -12.391 -3.754 1 52.34 143 PRO A CA 1
ATOM 1086 C C . PRO A 1 143 ? -26.75 -13.625 -4.305 1 52.34 143 PRO A C 1
ATOM 1088 O O . PRO A 1 143 ? -27.328 -13.578 -5.398 1 52.34 143 PRO A O 1
ATOM 1091 N N . LYS A 1 144 ? -26.234 -14.75 -4.098 1 45.38 144 LYS A N 1
ATOM 1092 C CA . LYS A 1 144 ? -27.078 -15.883 -4.484 1 45.38 144 LYS A CA 1
ATOM 1093 C C . LYS A 1 144 ? -28.547 -15.586 -4.254 1 45.38 144 LYS A C 1
ATOM 1095 O O . LYS A 1 144 ? -28.938 -15.172 -3.16 1 45.38 144 LYS A O 1
ATOM 1100 N N . LYS A 1 145 ? -29.266 -15.086 -5.102 1 41 145 LYS A N 1
ATOM 1101 C CA . LYS A 1 145 ? -30.703 -15.211 -4.875 1 41 145 LYS A CA 1
ATOM 1102 C C . LYS A 1 145 ? -31.031 -16.531 -4.176 1 41 145 LYS A C 1
ATOM 1104 O O . LYS A 1 145 ? -30.625 -17.594 -4.629 1 41 145 LYS A O 1
ATOM 1109 N N . LYS A 1 146 ? -31.219 -16.453 -2.896 1 38.78 146 LYS A N 1
ATOM 1110 C CA . LYS A 1 146 ? -31.969 -17.594 -2.389 1 38.78 146 LYS A CA 1
ATOM 1111 C C . LYS A 1 146 ? -33.062 -18.016 -3.371 1 38.78 146 LYS A C 1
ATOM 1113 O O . LYS A 1 146 ? -33.969 -17.234 -3.666 1 38.78 146 LYS A O 1
ATOM 1118 N N . LYS A 1 147 ? -32.781 -18.625 -4.387 1 32.88 147 LYS A N 1
ATOM 1119 C CA . LYS A 1 147 ? -33.906 -19.312 -5.047 1 32.88 147 LYS A CA 1
ATOM 1120 C C . LYS A 1 147 ? -34.875 -19.906 -4.023 1 32.88 147 LYS A C 1
ATOM 1122 O O . LYS A 1 147 ? -34.5 -20.797 -3.262 1 32.88 147 LYS A O 1
ATOM 1127 N N . LYS A 1 148 ? -35.688 -19.047 -3.395 1 35.84 148 LYS A N 1
ATOM 1128 C CA . LYS A 1 148 ? -36.875 -19.656 -2.793 1 35.84 148 LYS A CA 1
ATOM 1129 C C . LYS A 1 148 ? -37.375 -20.828 -3.635 1 35.84 148 LYS A C 1
ATOM 1131 O O . LYS A 1 148 ? -37.75 -20.656 -4.797 1 35.84 148 LYS A O 1
ATOM 1136 N N . LYS A 1 149 ? -36.75 -22.016 -3.441 1 32.88 149 LYS A N 1
ATOM 1137 C CA . LYS A 1 149 ? -37.406 -23.234 -3.883 1 32.88 149 LYS A CA 1
ATOM 1138 C C . LYS A 1 149 ? -38.906 -23.125 -3.732 1 32.88 149 LYS A C 1
ATOM 1140 O O . LYS A 1 149 ? -39.438 -22.984 -2.617 1 32.88 149 LYS A O 1
ATOM 1145 N N . SER A 1 150 ? -39.469 -22.25 -4.492 1 34.44 150 SER A N 1
ATOM 1146 C CA . SER A 1 150 ? -40.906 -22.406 -4.578 1 34.44 150 SER A CA 1
ATOM 1147 C C . SER A 1 150 ? -41.312 -23.859 -4.656 1 34.44 150 SER A C 1
ATOM 1149 O O . SER A 1 150 ? -40.969 -24.562 -5.609 1 34.44 150 SER A O 1
ATOM 1151 N N . LYS A 1 151 ? -41.25 -24.5 -3.555 1 33.5 151 LYS A N 1
ATOM 1152 C CA . LYS A 1 151 ? -41.938 -25.781 -3.424 1 33.5 151 LYS A CA 1
ATOM 1153 C C . LYS A 1 151 ? -43.344 -25.719 -4.012 1 33.5 151 LYS A C 1
ATOM 1155 O O . LYS A 1 151 ? -44.219 -25 -3.494 1 33.5 151 LYS A O 1
ATOM 1160 N N . LYS A 1 152 ? -43.406 -25.688 -5.25 1 32.41 152 LYS A N 1
ATOM 1161 C CA . LYS A 1 152 ? -44.688 -26 -5.863 1 32.41 152 LYS A CA 1
ATOM 1162 C C . LYS A 1 152 ? -45.344 -27.219 -5.207 1 32.41 152 LYS A C 1
ATOM 1164 O O . LYS A 1 152 ? -44.781 -28.328 -5.254 1 32.41 152 LYS A O 1
ATOM 1169 N N . LYS A 1 153 ? -45.969 -26.969 -4.027 1 34.78 153 LYS A N 1
ATOM 1170 C CA . LYS A 1 153 ? -46.938 -27.938 -3.52 1 34.78 153 LYS A CA 1
ATOM 1171 C C . LYS A 1 153 ? -47.875 -28.406 -4.625 1 34.78 153 LYS A C 1
ATOM 1173 O O . LYS A 1 153 ? -48.594 -27.609 -5.199 1 34.78 153 LYS A O 1
ATOM 1178 N N . LYS A 1 154 ? -47.375 -29.312 -5.504 1 30.8 154 LYS A N 1
ATOM 1179 C CA . LYS A 1 154 ? -48.312 -30.062 -6.355 1 30.8 154 LYS A CA 1
ATOM 1180 C C . LYS A 1 154 ? -49.531 -30.547 -5.562 1 30.8 154 LYS A C 1
ATOM 1182 O O . LYS A 1 154 ? -49.375 -31.328 -4.621 1 30.8 154 LYS A O 1
ATOM 1187 N N . LYS A 1 155 ? -50.469 -29.625 -5.332 1 34.19 155 LYS A N 1
ATOM 1188 C CA . LYS A 1 155 ? -51.812 -30.078 -4.902 1 34.19 155 LYS A CA 1
ATOM 1189 C C . LYS A 1 155 ? -52.281 -31.25 -5.758 1 34.19 155 LYS A C 1
ATOM 1191 O O . LYS A 1 155 ? -52.438 -31.109 -6.973 1 34.19 155 LYS A O 1
ATOM 1196 N N . LYS A 1 156 ? -51.844 -32.438 -5.406 1 34.66 156 LYS A N 1
ATOM 1197 C CA . LYS A 1 156 ? -52.469 -33.688 -5.91 1 34.66 156 LYS A CA 1
ATOM 1198 C C . LYS A 1 156 ? -53.969 -33.594 -5.871 1 34.66 156 LYS A C 1
ATOM 1200 O O . LYS A 1 156 ? -54.562 -33.281 -4.828 1 34.66 156 LYS A O 1
ATOM 1205 N N . SER A 1 157 ? -54.531 -32.969 -6.879 1 32.41 157 SER A N 1
ATOM 1206 C CA . SER A 1 157 ? -56 -33.031 -7.09 1 32.41 157 SER A CA 1
ATOM 1207 C C . SER A 1 157 ? -56.531 -34.406 -6.738 1 32.41 157 SER A C 1
ATOM 1209 O O . SER A 1 157 ? -56.031 -35.438 -7.215 1 32.41 157 SER A O 1
ATOM 1211 N N . LYS A 1 158 ? -57.125 -34.469 -5.551 1 39.06 158 LYS A N 1
ATOM 1212 C CA . LYS A 1 158 ? -57.875 -35.594 -5.039 1 39.06 158 LYS A CA 1
ATOM 1213 C C . LYS A 1 158 ? -58.906 -36.062 -6.059 1 39.06 158 LYS A C 1
ATOM 1215 O O . LYS A 1 158 ? -59.812 -36.844 -5.723 1 39.06 158 LYS A O 1
ATOM 1220 N N . ASP A 1 159 ? -58.781 -35.5 -7.297 1 31.81 159 ASP A N 1
ATOM 1221 C CA . ASP A 1 159 ? -60 -35.875 -8.008 1 31.81 159 ASP A CA 1
ATOM 1222 C C . ASP A 1 159 ? -60.094 -37.406 -8.148 1 31.81 159 ASP A C 1
ATOM 1224 O O . ASP A 1 159 ? -61.188 -37.938 -8.391 1 31.81 159 ASP A O 1
ATOM 1228 N N . GLU A 1 160 ? -58.875 -38.094 -8.43 1 30.36 160 GLU A N 1
ATOM 1229 C CA . GLU A 1 160 ? -59.25 -39.281 -9.164 1 30.36 160 GLU A CA 1
ATOM 1230 C C . GLU A 1 160 ? -59.75 -40.375 -8.219 1 30.36 160 GLU A C 1
ATOM 1232 O O . GLU A 1 160 ? -59.938 -41.531 -8.625 1 30.36 160 GLU A O 1
ATOM 1237 N N . VAL A 1 161 ? -60.25 -39.969 -6.984 1 29.42 161 VAL A N 1
ATOM 1238 C CA . VAL A 1 161 ? -61.031 -41.156 -6.711 1 29.42 161 VAL A CA 1
ATOM 1239 C C . VAL A 1 161 ? -62.281 -41.156 -7.598 1 29.42 161 VAL A C 1
ATOM 1241 O O . VAL A 1 161 ? -62.875 -40.125 -7.855 1 29.42 161 VAL A O 1
ATOM 1244 N N . MET B 1 1 ? 54.25 -18.953 37.75 1 36.47 1 MET B N 1
ATOM 1245 C CA . MET B 1 1 ? 52.906 -19.172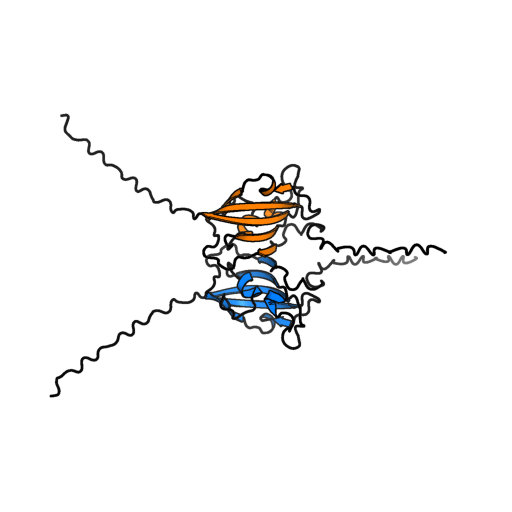 37.219 1 36.47 1 MET B CA 1
ATOM 1246 C C . MET B 1 1 ? 52.5 -17.984 36.344 1 36.47 1 MET B C 1
ATOM 1248 O O . MET B 1 1 ? 52.438 -16.859 36.812 1 36.47 1 MET B O 1
ATOM 1252 N N . ALA B 1 2 ? 52.969 -18 34.938 1 46.25 2 ALA B N 1
ATOM 1253 C CA . ALA B 1 2 ? 52.719 -17.078 33.844 1 46.25 2 ALA B CA 1
ATOM 1254 C C . ALA B 1 2 ? 51.219 -16.906 33.562 1 46.25 2 ALA B C 1
ATOM 1256 O O . ALA B 1 2 ? 50.5 -17.891 33.375 1 46.25 2 ALA B O 1
ATOM 1257 N N . SER B 1 3 ? 50.5 -15.969 34.188 1 47.47 3 SER B N 1
ATOM 1258 C CA . SER B 1 3 ? 49.094 -15.57 33.969 1 47.47 3 SER B CA 1
ATOM 1259 C C . SER B 1 3 ? 48.844 -15.203 32.5 1 47.47 3 SER B C 1
ATOM 1261 O O . SER B 1 3 ? 49.469 -14.289 31.984 1 47.47 3 SER B O 1
ATOM 1263 N N . ALA B 1 4 ? 48.75 -16.234 31.594 1 51.44 4 ALA B N 1
ATOM 1264 C CA . ALA B 1 4 ? 48.281 -16 30.219 1 51.44 4 ALA B CA 1
ATOM 1265 C C . ALA B 1 4 ? 46.969 -15.25 30.203 1 51.44 4 ALA B C 1
ATOM 1267 O O . ALA B 1 4 ? 45.938 -15.734 30.719 1 51.44 4 ALA B O 1
ATOM 1268 N N . TRP B 1 5 ? 46.906 -13.898 30.266 1 52.56 5 TRP B N 1
ATOM 1269 C CA . TRP B 1 5 ? 45.781 -13.008 30 1 52.56 5 TRP B CA 1
ATOM 1270 C C . TRP B 1 5 ? 45.125 -13.328 28.656 1 52.56 5 TRP B C 1
ATOM 1272 O O . TRP B 1 5 ? 45.75 -13.195 27.609 1 52.56 5 TRP B O 1
ATOM 1282 N N . ARG B 1 6 ? 44.219 -14.352 28.594 1 51.78 6 ARG B N 1
ATOM 1283 C CA . ARG B 1 6 ? 43.375 -14.641 27.422 1 51.78 6 ARG B CA 1
ATOM 1284 C C . ARG B 1 6 ? 42.656 -13.398 26.938 1 51.78 6 ARG B C 1
ATOM 1286 O O . ARG B 1 6 ? 41.875 -12.781 27.688 1 51.78 6 ARG B O 1
ATOM 1293 N N . LEU B 1 7 ? 43.125 -12.641 25.953 1 47.81 7 LEU B N 1
ATOM 1294 C CA . LEU B 1 7 ? 42.438 -11.555 25.25 1 47.81 7 LEU B CA 1
ATOM 1295 C C . LEU B 1 7 ? 41.156 -12.047 24.594 1 47.81 7 LEU B C 1
ATOM 1297 O O . LEU B 1 7 ? 41.188 -12.922 23.734 1 47.81 7 LEU B O 1
ATOM 1301 N N . LEU B 1 8 ? 40 -12.016 25.297 1 49.03 8 LEU B N 1
ATOM 1302 C CA . LEU B 1 8 ? 38.688 -12.242 24.703 1 49.03 8 LEU B CA 1
ATOM 1303 C C . LEU B 1 8 ? 38.406 -11.211 23.609 1 49.03 8 LEU B C 1
ATOM 1305 O O . LEU B 1 8 ? 38.312 -10.016 23.891 1 49.03 8 LEU B O 1
ATOM 1309 N N . LEU B 1 9 ? 38.781 -11.422 22.375 1 47.09 9 LEU B N 1
ATOM 1310 C CA . LEU B 1 9 ? 38.375 -10.609 21.234 1 47.09 9 LEU B CA 1
ATOM 1311 C C . LEU B 1 9 ? 36.844 -10.594 21.094 1 47.09 9 LEU B C 1
ATOM 1313 O O . LEU B 1 9 ? 36.219 -11.633 20.844 1 47.09 9 LEU B O 1
ATOM 1317 N N . LEU B 1 10 ? 36.094 -9.648 21.703 1 50.06 10 LEU B N 1
ATOM 1318 C CA . LEU B 1 10 ? 34.688 -9.391 21.438 1 50.06 10 LEU B CA 1
ATOM 1319 C C . LEU B 1 10 ? 34.469 -8.984 19.969 1 50.06 10 LEU B C 1
ATOM 1321 O O . LEU B 1 10 ? 34.969 -7.949 19.531 1 50.06 10 LEU B O 1
ATOM 1325 N N . VAL B 1 11 ? 34.25 -9.875 19.016 1 50.06 11 VAL B N 1
ATOM 1326 C CA . VAL B 1 11 ? 33.812 -9.602 17.656 1 50.06 11 VAL B CA 1
ATOM 1327 C C . VAL B 1 11 ? 32.469 -8.859 17.672 1 50.06 11 VAL B C 1
ATOM 1329 O O . VAL B 1 11 ? 31.453 -9.391 18.125 1 50.06 11 VAL B O 1
ATOM 1332 N N . SER B 1 12 ? 32.375 -7.48 17.734 1 48.12 12 SER B N 1
ATOM 1333 C CA . SER B 1 12 ? 31.156 -6.68 17.547 1 48.12 12 SER B CA 1
ATOM 1334 C C . SER B 1 12 ? 30.547 -6.906 16.172 1 48.12 12 SER B C 1
ATOM 1336 O O . SER B 1 12 ? 31.219 -6.703 15.148 1 48.12 12 SER B O 1
ATOM 1338 N N . LEU B 1 13 ? 29.656 -7.805 15.945 1 47.44 13 LEU B N 1
ATOM 1339 C CA . LEU B 1 13 ? 28.906 -7.973 14.703 1 47.44 13 LEU B CA 1
ATOM 1340 C C . LEU B 1 13 ? 28.141 -6.703 14.352 1 47.44 13 LEU B C 1
ATOM 1342 O O . LEU B 1 13 ? 27.344 -6.207 15.164 1 47.44 13 LEU B O 1
ATOM 1346 N N . PRO B 1 14 ? 28.516 -5.949 13.336 1 46 14 PRO B N 1
ATOM 1347 C CA . PRO B 1 14 ? 27.703 -4.785 12.961 1 46 14 PRO B CA 1
ATOM 1348 C C . PRO B 1 14 ? 26.266 -5.148 12.609 1 46 14 PRO B C 1
ATOM 1350 O O . PRO B 1 14 ? 26.031 -6.129 11.898 1 46 14 PRO B O 1
ATOM 1353 N N . VAL B 1 15 ? 25.297 -4.945 13.477 1 39.47 15 VAL B N 1
ATOM 1354 C CA . VAL B 1 15 ? 23.875 -4.977 13.125 1 39.47 15 VAL B CA 1
ATOM 1355 C C . VAL B 1 15 ? 23.641 -4.141 11.875 1 39.47 15 VAL B C 1
ATOM 1357 O O . VAL B 1 15 ? 23.859 -2.926 11.883 1 39.47 15 VAL B O 1
ATOM 1360 N N . VAL B 1 16 ? 23.922 -4.602 10.719 1 37.72 16 VAL B N 1
ATOM 1361 C CA . VAL B 1 16 ? 23.484 -3.908 9.508 1 37.72 16 VAL B CA 1
ATOM 1362 C C . VAL B 1 16 ? 22.062 -3.371 9.695 1 37.72 16 VAL B C 1
ATOM 1364 O O . VAL B 1 16 ? 21.125 -4.145 9.875 1 37.72 16 VAL B O 1
ATOM 1367 N N . HIS B 1 17 ? 21.922 -2.186 10.383 1 39.56 17 HIS B N 1
ATOM 1368 C CA . HIS B 1 17 ? 20.641 -1.478 10.391 1 39.56 17 HIS B CA 1
ATOM 1369 C C . HIS B 1 17 ? 20.078 -1.349 8.984 1 39.56 17 HIS B C 1
ATOM 1371 O O . HIS B 1 17 ? 20.781 -0.922 8.062 1 3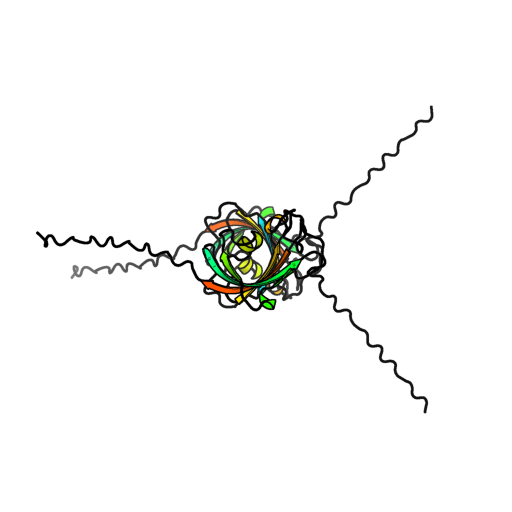9.56 17 HIS B O 1
ATOM 1377 N N . ALA B 1 18 ? 19.312 -2.15 8.492 1 42.38 18 ALA B N 1
ATOM 1378 C CA . ALA B 1 18 ? 18.547 -1.918 7.273 1 42.38 18 ALA B CA 1
ATOM 1379 C C . ALA B 1 18 ? 18.234 -0.433 7.09 1 42.38 18 ALA B C 1
ATOM 1381 O O . ALA B 1 18 ? 17.656 0.203 7.977 1 42.38 18 ALA B O 1
ATOM 1382 N N . LYS B 1 19 ? 19.109 0.299 6.406 1 46.53 19 LYS B N 1
ATOM 1383 C CA . LYS B 1 19 ? 19.094 1.739 6.168 1 46.53 19 LYS B CA 1
ATOM 1384 C C . LYS B 1 19 ? 17.719 2.193 5.672 1 46.53 19 LYS B C 1
ATOM 1386 O O . LYS B 1 19 ? 17.391 2.027 4.496 1 46.53 19 LYS B O 1
ATOM 1391 N N . ALA B 1 20 ? 16.578 2.082 6.375 1 54.31 20 ALA B N 1
ATOM 1392 C CA . ALA B 1 20 ? 15.258 2.404 5.828 1 54.31 20 ALA B CA 1
ATOM 1393 C C . ALA B 1 20 ? 15.211 3.846 5.332 1 54.31 20 ALA B C 1
ATOM 1395 O O . ALA B 1 20 ? 14.633 4.125 4.277 1 54.31 20 ALA B O 1
ATOM 1396 N N . CYS B 1 21 ? 15.766 4.859 6.07 1 61.19 21 CYS B N 1
ATOM 1397 C CA . CYS B 1 21 ? 15.57 6.266 5.734 1 61.19 21 CYS B CA 1
ATOM 1398 C C . CYS B 1 21 ? 16.781 6.82 4.996 1 61.19 21 CYS B C 1
ATOM 1400 O O . CYS B 1 21 ? 16.734 7.926 4.457 1 61.19 21 CYS B O 1
ATOM 1402 N N . ALA B 1 22 ? 17.906 6.125 4.832 1 58.84 22 ALA B N 1
ATOM 1403 C CA . ALA B 1 22 ? 19.141 6.816 4.469 1 58.84 22 ALA B CA 1
ATOM 1404 C C . ALA B 1 22 ? 19.312 6.879 2.953 1 58.84 22 ALA B C 1
ATOM 1406 O O . ALA B 1 22 ? 20.422 7.094 2.455 1 58.84 22 ALA B O 1
ATOM 1407 N N . GLY B 1 23 ? 18.172 7.062 2.377 1 72.69 23 GLY B N 1
ATOM 1408 C CA . GLY B 1 23 ? 18.344 7.027 0.931 1 72.69 23 GLY B CA 1
ATOM 1409 C C . GLY B 1 23 ? 18.031 8.359 0.267 1 72.69 23 GLY B C 1
ATOM 1410 O O . GLY B 1 23 ? 17.828 9.367 0.946 1 72.69 23 GLY B O 1
ATOM 1411 N N . GLU B 1 24 ? 18.297 8.594 -0.911 1 88.25 24 GLU B N 1
ATOM 1412 C CA . GLU B 1 24 ? 17.953 9.719 -1.775 1 88.25 24 GLU B CA 1
ATOM 1413 C C . GLU B 1 24 ? 16.453 9.812 -1.98 1 88.25 24 GLU B C 1
ATOM 1415 O O . GLU B 1 24 ? 15.742 8.797 -1.944 1 88.25 24 GLU B O 1
ATOM 1420 N N . ASN B 1 25 ? 16.094 11.125 -2.023 1 95.56 25 ASN B N 1
ATOM 1421 C CA . ASN B 1 25 ? 14.68 11.344 -2.291 1 95.56 25 ASN B CA 1
ATOM 1422 C C . ASN B 1 25 ? 14.219 10.602 -3.547 1 95.56 25 ASN B C 1
ATOM 1424 O O . ASN B 1 25 ? 14.977 10.484 -4.512 1 95.56 25 ASN B O 1
ATOM 1428 N N . LEU B 1 26 ? 13.047 10.18 -3.439 1 94.25 26 LEU B N 1
ATOM 1429 C CA . LEU B 1 26 ? 12.406 9.641 -4.637 1 94.25 26 LEU B CA 1
ATOM 1430 C C . LEU B 1 26 ? 12.164 10.742 -5.664 1 94.25 26 LEU B C 1
ATOM 1432 O O . LEU B 1 26 ? 12.109 11.922 -5.316 1 94.25 26 LEU B O 1
ATOM 1436 N N . PRO B 1 27 ? 12.086 10.219 -6.98 1 94.75 27 PRO B N 1
ATOM 1437 C CA . PRO B 1 27 ? 11.586 11.219 -7.926 1 94.75 27 PRO B CA 1
ATOM 1438 C C . PRO B 1 27 ? 10.281 11.867 -7.461 1 94.75 27 PRO B C 1
ATOM 1440 O O . PRO B 1 27 ? 9.453 11.211 -6.832 1 94.75 27 PRO B O 1
ATOM 1443 N N . LYS B 1 28 ? 10.102 13.18 -7.754 1 96 28 LYS B N 1
ATOM 1444 C CA . LYS B 1 28 ? 8.977 13.938 -7.223 1 96 28 LYS B CA 1
ATOM 1445 C C . LYS B 1 28 ? 7.648 13.312 -7.652 1 96 28 LYS B C 1
ATOM 1447 O O . LYS B 1 28 ? 6.66 13.367 -6.914 1 96 28 LYS B O 1
ATOM 1452 N N . ASP B 1 29 ? 7.66 12.68 -8.859 1 95.31 29 ASP B N 1
ATOM 1453 C CA . ASP B 1 29 ? 6.43 12.133 -9.422 1 95.31 29 ASP B CA 1
ATOM 1454 C C . ASP B 1 29 ? 6.379 10.617 -9.258 1 95.31 29 ASP B C 1
ATOM 1456 O O . ASP B 1 29 ? 5.625 9.938 -9.953 1 95.31 29 ASP B O 1
ATOM 1460 N N . ALA B 1 30 ? 7.238 10.102 -8.359 1 94.25 30 ALA B N 1
ATOM 1461 C CA . ALA B 1 30 ? 7.188 8.664 -8.086 1 94.25 30 ALA B CA 1
ATOM 1462 C C . ALA B 1 30 ? 5.84 8.266 -7.488 1 94.25 30 ALA B C 1
ATOM 1464 O O . ALA B 1 30 ? 5.02 9.125 -7.16 1 94.25 30 ALA B O 1
ATOM 1465 N N . GLY B 1 31 ? 5.59 6.98 -7.402 1 93.56 31 GLY B N 1
ATOM 1466 C CA . GLY B 1 31 ? 4.359 6.492 -6.805 1 93.56 31 GLY B CA 1
ATOM 1467 C C . GLY B 1 31 ? 4.422 6.402 -5.289 1 93.56 31 GLY B C 1
ATOM 1468 O O . GLY B 1 31 ? 5.508 6.293 -4.715 1 93.56 31 GLY B O 1
ATOM 1469 N N . LEU B 1 32 ? 3.209 6.395 -4.707 1 96.5 32 LEU B N 1
ATOM 1470 C CA . LEU B 1 32 ? 3.082 6.152 -3.275 1 96.5 32 LEU B CA 1
ATOM 1471 C C . LEU B 1 32 ? 3.469 4.719 -2.928 1 96.5 32 LEU B C 1
ATOM 1473 O O . LEU B 1 32 ? 3.088 3.779 -3.633 1 96.5 32 LEU B O 1
ATOM 1477 N N . ARG B 1 33 ? 4.285 4.547 -1.872 1 96.19 33 ARG B N 1
ATOM 1478 C CA . ARG B 1 33 ? 4.625 3.223 -1.364 1 96.19 33 ARG B CA 1
ATOM 1479 C C . ARG B 1 33 ? 4 2.986 0.007 1 96.19 33 ARG B C 1
ATOM 1481 O O . ARG B 1 33 ? 4.18 3.789 0.924 1 96.19 33 ARG B O 1
ATOM 1488 N N . ILE B 1 34 ? 3.314 1.867 0.085 1 97.12 34 ILE B N 1
ATOM 1489 C CA . ILE B 1 34 ? 2.646 1.488 1.325 1 97.12 34 ILE B CA 1
ATOM 1490 C C . ILE B 1 34 ? 3.213 0.166 1.835 1 97.12 34 ILE B C 1
ATOM 1492 O O . ILE B 1 34 ? 3.197 -0.84 1.121 1 97.12 34 ILE B O 1
ATOM 1496 N N . GLY B 1 35 ? 3.73 0.228 3.006 1 96.19 35 GLY B N 1
ATOM 1497 C CA . GLY B 1 35 ? 4.129 -0.979 3.711 1 96.19 35 GLY B CA 1
ATOM 1498 C C . GLY B 1 35 ? 3.195 -1.344 4.848 1 96.19 35 GLY B C 1
ATOM 1499 O O . GLY B 1 35 ? 3.023 -0.568 5.793 1 96.19 35 GLY B O 1
ATOM 1500 N N . VAL B 1 36 ? 2.619 -2.479 4.738 1 94.94 36 VAL B N 1
ATOM 1501 C CA . VAL B 1 36 ? 1.739 -2.939 5.805 1 94.94 36 VAL B CA 1
ATOM 1502 C C . VAL B 1 36 ? 2.559 -3.646 6.883 1 94.94 36 VAL B C 1
ATOM 1504 O O . VAL B 1 36 ? 3.041 -4.762 6.672 1 94.94 36 VAL B O 1
ATOM 1507 N N . LYS B 1 37 ? 2.643 -3.059 7.988 1 93.56 37 LYS B N 1
ATOM 1508 C CA . LYS B 1 37 ? 3.502 -3.564 9.055 1 93.56 37 LYS B CA 1
ATOM 1509 C C . LYS B 1 37 ? 2.736 -4.504 9.977 1 93.56 37 LYS B C 1
ATOM 1511 O O . LYS B 1 37 ? 3.311 -5.449 10.523 1 93.56 37 LYS B O 1
ATOM 1516 N N . HIS B 1 38 ? 1.533 -4.176 10.195 1 92.38 38 HIS B N 1
ATOM 1517 C CA . HIS B 1 38 ? 0.67 -4.977 11.047 1 92.38 38 HIS B CA 1
ATOM 1518 C C . HIS B 1 38 ? -0.795 -4.828 10.656 1 92.38 38 HIS B C 1
ATOM 1520 O O . HIS B 1 38 ? -1.274 -3.711 10.445 1 92.38 38 HIS B O 1
ATOM 1526 N N . LYS B 1 39 ? -1.43 -5.906 10.586 1 88.88 39 LYS B N 1
ATOM 1527 C CA . LYS B 1 39 ? -2.871 -5.945 10.344 1 88.88 39 LYS B CA 1
ATOM 1528 C C . LYS B 1 39 ? -3.57 -6.855 11.352 1 88.88 39 LYS B C 1
ATOM 1530 O O . LYS B 1 39 ? -3.191 -8.016 11.516 1 88.88 39 LYS B O 1
ATOM 1535 N N . PRO B 1 40 ? -4.539 -6.309 11.945 1 90.75 40 PRO B N 1
ATOM 1536 C CA . PRO B 1 40 ? -5.258 -7.164 12.891 1 90.75 40 PRO B CA 1
ATOM 1537 C C . PRO B 1 40 ? -5.98 -8.32 12.203 1 90.75 40 PRO B C 1
ATOM 1539 O O . PRO B 1 40 ? -6.297 -8.242 11.016 1 90.75 40 PRO B O 1
ATOM 1542 N N . GLU B 1 41 ? -6.23 -9.344 12.969 1 85.12 41 GLU B N 1
ATOM 1543 C CA . GLU B 1 41 ? -6.891 -10.539 12.453 1 85.12 41 GLU B CA 1
ATOM 1544 C C . GLU B 1 41 ? -8.32 -10.234 12.023 1 85.12 41 GLU B C 1
ATOM 1546 O O . GLU B 1 41 ? -8.789 -10.734 10.992 1 85.12 41 GLU B O 1
ATOM 1551 N N . GLU B 1 42 ? -8.922 -9.43 12.875 1 87.25 42 GLU B N 1
ATOM 1552 C CA . GLU B 1 42 ? -10.297 -9.039 12.578 1 87.25 42 GLU B CA 1
ATOM 1553 C C . GLU B 1 42 ? -10.367 -7.594 12.094 1 87.25 42 GLU B C 1
ATOM 1555 O O . GLU B 1 42 ? -9.68 -6.719 12.633 1 87.25 42 GLU B O 1
ATOM 1560 N N . CYS B 1 43 ? -11.023 -7.504 11.07 1 89.81 43 CYS B N 1
ATOM 1561 C CA . CYS B 1 43 ? -11.227 -6.18 10.492 1 89.81 43 CYS B CA 1
ATOM 1562 C C . CYS B 1 43 ? -12.695 -5.941 10.164 1 89.81 43 CYS B C 1
ATOM 1564 O O . CYS B 1 43 ? -13.109 -6.082 9.016 1 89.81 43 CYS B O 1
ATOM 1566 N N . ALA B 1 44 ? -13.398 -5.5 11.195 1 87.56 44 ALA B N 1
ATOM 1567 C CA . ALA B 1 44 ? -14.844 -5.324 11.047 1 87.56 44 ALA B CA 1
ATOM 1568 C C . ALA B 1 44 ? -15.164 -4.086 10.219 1 87.56 44 ALA B C 1
ATOM 1570 O O . ALA B 1 44 ? -16.141 -4.07 9.461 1 87.56 44 ALA B O 1
ATOM 1571 N N . VAL B 1 45 ? -14.359 -3.033 10.43 1 91.12 45 VAL B N 1
ATOM 1572 C CA . VAL B 1 45 ? -14.586 -1.777 9.727 1 91.12 45 VAL B CA 1
ATOM 1573 C C . VAL B 1 45 ? -13.281 -1.314 9.07 1 91.12 45 VAL B C 1
ATOM 1575 O O . VAL B 1 45 ? -12.211 -1.409 9.664 1 91.12 45 VAL B O 1
ATOM 1578 N N . ARG B 1 46 ? -13.461 -0.812 7.852 1 92.56 46 ARG B N 1
ATOM 1579 C CA . ARG B 1 46 ? -12.328 -0.27 7.117 1 92.56 46 ARG B CA 1
ATOM 1580 C C . ARG B 1 46 ? -12.523 1.211 6.812 1 92.56 46 ARG B C 1
ATOM 1582 O O . ARG B 1 46 ? -13.641 1.645 6.52 1 92.56 46 ARG B O 1
ATOM 1589 N N . SER B 1 47 ? -11.469 1.873 6.875 1 95.5 47 SER B N 1
ATOM 1590 C CA . SER B 1 47 ? -11.547 3.305 6.605 1 95.5 47 SER B CA 1
ATOM 1591 C C . SER B 1 47 ? -11.969 3.572 5.164 1 95.5 47 SER B C 1
ATOM 1593 O O . SER B 1 47 ? -11.57 2.85 4.25 1 95.5 47 SER B O 1
ATOM 1595 N N . LYS B 1 48 ? -12.758 4.605 4.992 1 91.69 48 LYS B N 1
ATOM 1596 C CA . LYS B 1 48 ? -13.219 5.055 3.684 1 91.69 48 LYS B CA 1
ATOM 1597 C C . LYS B 1 48 ? -13.344 6.578 3.633 1 91.69 48 LYS B C 1
ATOM 1599 O O . LYS B 1 48 ? -13.414 7.234 4.676 1 91.69 48 LYS B O 1
ATOM 1604 N N . PRO B 1 49 ? -13.281 7.047 2.359 1 92 49 PRO B N 1
ATOM 1605 C CA . PRO B 1 49 ? -13.445 8.5 2.271 1 92 49 PRO B CA 1
ATOM 1606 C C . PRO B 1 49 ? -14.68 9 3.016 1 92 49 PRO B C 1
ATOM 1608 O O . PRO B 1 49 ? -15.75 8.398 2.916 1 92 49 PRO B O 1
ATOM 1611 N N . GLY B 1 50 ? -14.531 10.031 3.717 1 94.81 50 GLY B N 1
ATOM 1612 C CA . GLY B 1 50 ? -15.617 10.617 4.488 1 94.81 50 GLY B CA 1
ATOM 1613 C C . GLY B 1 50 ? -15.539 10.297 5.969 1 94.81 50 GLY B C 1
ATOM 1614 O O . GLY B 1 50 ? -16.156 10.977 6.789 1 94.81 50 GLY B O 1
ATOM 1615 N N . ASP B 1 51 ? -14.82 9.344 6.309 1 96.81 51 ASP B N 1
ATOM 1616 C CA . ASP B 1 51 ? -14.672 8.945 7.703 1 96.81 51 ASP B CA 1
ATOM 1617 C C . ASP B 1 51 ? -13.766 9.914 8.461 1 96.81 51 ASP B C 1
ATOM 1619 O O . ASP B 1 51 ? -12.82 10.461 7.887 1 96.81 51 ASP B O 1
ATOM 1623 N N . TRP B 1 52 ? -14.062 10.062 9.773 1 97.81 52 TRP B N 1
ATOM 1624 C CA . TRP B 1 52 ? -13.094 10.664 10.688 1 97.81 52 TRP B CA 1
ATOM 1625 C C . TRP B 1 52 ? -12.133 9.609 11.219 1 97.81 52 TRP B C 1
ATOM 1627 O O . TRP B 1 52 ? -12.555 8.602 11.797 1 97.81 52 TRP B O 1
ATOM 1637 N N . LEU B 1 53 ? -10.891 9.938 11.031 1 98.5 53 LEU B N 1
ATOM 1638 C CA . LEU B 1 53 ? -9.875 9.016 11.516 1 98.5 53 LEU B CA 1
ATOM 1639 C C . LEU B 1 53 ? -9.109 9.617 12.688 1 98.5 53 LEU B C 1
ATOM 1641 O O . LEU B 1 53 ? -8.797 10.812 12.688 1 98.5 53 LEU B O 1
ATOM 1645 N N . SER B 1 54 ? -8.875 8.836 13.695 1 98.62 54 SER B N 1
ATOM 1646 C CA . SER B 1 54 ? -7.93 9.125 14.773 1 98.62 54 SER B CA 1
ATOM 1647 C C . SER B 1 54 ? -6.688 8.25 14.664 1 98.62 54 SER B C 1
ATOM 1649 O O . SER B 1 54 ? -6.785 7.02 14.672 1 98.62 54 SER B O 1
ATOM 1651 N N . MET B 1 55 ? -5.523 8.938 14.594 1 98.31 55 MET B N 1
ATOM 1652 C CA . MET B 1 55 ? -4.328 8.133 14.336 1 98.31 55 MET B CA 1
ATOM 1653 C C . MET B 1 55 ? -3.131 8.688 15.102 1 98.31 55 MET B C 1
ATOM 1655 O O . MET B 1 55 ? -3.068 9.883 15.391 1 98.31 55 MET B O 1
ATOM 1659 N N . HIS B 1 56 ? -2.158 7.793 15.438 1 98.75 56 HIS B N 1
ATOM 1660 C CA . HIS B 1 56 ? -0.794 8.203 15.75 1 98.75 56 HIS B CA 1
ATOM 1661 C C . HIS B 1 56 ? 0.101 8.117 14.516 1 98.75 56 HIS B C 1
ATOM 1663 O O . HIS B 1 56 ? -0.14 7.293 13.633 1 98.75 56 HIS B O 1
ATOM 1669 N N . TYR B 1 57 ? 1.108 8.984 14.547 1 98.81 57 TYR B N 1
ATOM 1670 C CA . TYR B 1 57 ? 2.076 8.93 13.453 1 98.81 57 TYR B CA 1
ATOM 1671 C C . TYR B 1 57 ? 3.42 9.508 13.891 1 98.81 57 TYR B C 1
ATOM 1673 O O . TYR B 1 57 ? 3.492 10.273 14.852 1 98.81 57 TYR B O 1
ATOM 1681 N N . THR B 1 58 ? 4.457 9.047 13.25 1 98.56 58 THR B N 1
ATOM 1682 C CA . THR B 1 58 ? 5.77 9.68 13.219 1 98.56 58 THR B CA 1
ATOM 1683 C C . THR B 1 58 ? 6.211 9.945 11.781 1 98.56 58 THR B C 1
ATOM 1685 O O . THR B 1 58 ? 6.23 9.031 10.961 1 98.56 58 THR B O 1
ATOM 1688 N N . GLY B 1 59 ? 6.512 11.227 11.516 1 97.94 59 GLY B N 1
ATOM 1689 C CA . GLY B 1 59 ? 6.984 11.617 10.203 1 97.94 59 GLY B CA 1
ATOM 1690 C C . GLY B 1 59 ? 8.469 11.93 10.172 1 97.94 59 GLY B C 1
ATOM 1691 O O . GLY B 1 59 ? 8.984 12.625 11.055 1 97.94 59 GLY B O 1
ATOM 1692 N N . LYS B 1 60 ? 9.086 11.414 9.109 1 97.69 60 LYS B N 1
ATOM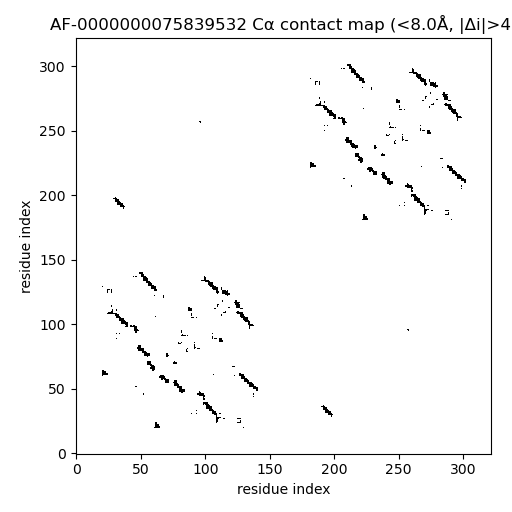 1693 C CA . LYS B 1 60 ? 10.523 11.602 8.93 1 97.69 60 LYS B CA 1
ATOM 1694 C C . LYS B 1 60 ? 10.852 12.023 7.5 1 97.69 60 LYS B C 1
ATOM 1696 O O . LYS B 1 60 ? 10.094 11.727 6.57 1 97.69 60 LYS B O 1
ATOM 1701 N N . LEU B 1 61 ? 11.977 12.68 7.422 1 97.06 61 LEU B N 1
ATOM 1702 C CA . LEU B 1 61 ? 12.547 12.867 6.094 1 97.06 61 LEU B CA 1
ATOM 1703 C C . LEU B 1 61 ? 13.188 11.578 5.59 1 97.06 61 LEU B C 1
ATOM 1705 O O . LEU B 1 61 ? 13.969 10.945 6.301 1 97.06 61 LEU B O 1
ATOM 1709 N N . TYR B 1 62 ? 12.805 11.273 4.461 1 95.94 62 TYR B N 1
ATOM 1710 C CA . TYR B 1 62 ? 13.312 10.031 3.891 1 95.94 62 TYR B CA 1
ATOM 1711 C C . TYR B 1 62 ? 14.82 10.102 3.689 1 95.94 62 TYR B C 1
ATOM 1713 O O . TYR B 1 62 ? 15.516 9.086 3.811 1 95.94 62 TYR B O 1
ATOM 1721 N N . SER B 1 63 ? 15.32 11.219 3.389 1 93.69 63 SER B N 1
ATOM 1722 C CA . SER B 1 63 ? 16.719 11.43 3.004 1 93.69 63 SER B CA 1
ATOM 1723 C C . SER B 1 63 ? 17.656 11.172 4.172 1 93.69 63 SER B C 1
ATOM 1725 O O . SER B 1 63 ? 18.75 10.633 3.99 1 93.69 63 SER B O 1
ATOM 1727 N N . ASP B 1 64 ? 17.281 11.477 5.445 1 92.19 64 ASP B N 1
ATOM 1728 C CA . ASP B 1 64 ? 18.234 11.367 6.535 1 92.19 64 ASP B CA 1
ATOM 1729 C C . ASP B 1 64 ? 17.578 10.812 7.797 1 92.19 64 ASP B C 1
ATOM 1731 O O . ASP B 1 64 ? 18.203 10.758 8.859 1 92.19 64 ASP B O 1
ATOM 1735 N N . CYS B 1 65 ? 16.391 10.547 7.781 1 94.75 65 CYS B N 1
ATOM 1736 C CA . CYS B 1 65 ? 15.633 9.875 8.828 1 94.75 65 CYS B CA 1
ATOM 1737 C C . CYS B 1 65 ? 15.391 10.797 10.016 1 94.75 65 CYS B C 1
ATOM 1739 O O . CYS B 1 65 ? 15.039 10.344 11.109 1 94.75 65 CYS B O 1
ATOM 1741 N N . SER B 1 66 ? 15.586 12.07 9.766 1 95 66 SER B N 1
ATOM 1742 C CA . SER B 1 66 ? 15.25 13 10.836 1 95 66 SER B CA 1
ATOM 1743 C C . SER B 1 66 ? 13.734 13.117 11.016 1 95 66 SER B C 1
ATOM 1745 O O . SER B 1 66 ? 12.992 13.18 10.031 1 95 66 SER B O 1
ATOM 1747 N N . THR B 1 67 ? 13.336 13.141 12.258 1 97.12 67 THR B N 1
ATOM 1748 C CA . THR B 1 67 ? 11.922 13.273 12.57 1 97.12 67 THR B CA 1
ATOM 1749 C C . THR B 1 67 ? 11.492 14.742 12.523 1 97.12 67 THR B C 1
ATOM 1751 O O . THR B 1 67 ? 12.094 15.594 13.18 1 97.12 67 THR B O 1
ATOM 1754 N N . PHE B 1 68 ? 10.461 15.031 11.742 1 97.38 68 PHE B N 1
ATOM 1755 C CA . PHE B 1 68 ? 10.016 16.422 11.695 1 97.38 68 PHE B CA 1
ATOM 1756 C C . PHE B 1 68 ? 8.727 16.594 12.484 1 97.38 68 PHE B C 1
ATOM 1758 O O . PHE B 1 68 ? 8.367 17.719 12.852 1 97.38 68 PHE B O 1
ATOM 1765 N N . ASP B 1 69 ? 7.957 15.555 12.688 1 96.62 69 ASP B N 1
ATOM 1766 C CA . ASP B 1 69 ? 6.703 15.641 13.438 1 96.62 69 ASP B CA 1
ATOM 1767 C C . ASP B 1 69 ? 6.301 14.273 13.992 1 96.62 69 ASP B C 1
ATOM 1769 O O . ASP B 1 69 ? 6.594 13.242 13.383 1 96.62 69 ASP B O 1
ATOM 1773 N N . SER B 1 70 ? 5.664 14.305 15.141 1 98.31 70 SER B N 1
ATOM 1774 C CA . SER B 1 70 ? 5.215 13.055 15.75 1 98.31 70 SER B CA 1
ATOM 1775 C C . SER B 1 70 ? 4.055 13.297 16.703 1 98.31 70 SER B C 1
ATOM 1777 O O . SER B 1 70 ? 4.184 14.047 17.672 1 98.31 70 SER B O 1
ATOM 1779 N N . SER B 1 71 ? 2.951 12.664 16.438 1 98.31 71 SER B N 1
ATOM 1780 C CA . SER B 1 71 ? 1.834 12.742 17.375 1 98.31 71 SER B CA 1
ATOM 1781 C C . SER B 1 71 ? 2.119 11.938 18.641 1 98.31 71 SER B C 1
ATOM 1783 O O . SER B 1 71 ? 1.569 12.234 19.703 1 98.31 71 SER B O 1
ATOM 1785 N N . VAL B 1 72 ? 2.943 10.922 18.531 1 97.81 72 VAL B N 1
ATOM 1786 C CA . VAL B 1 72 ? 3.316 10.086 19.672 1 97.81 72 VAL B CA 1
ATOM 1787 C C . VAL B 1 72 ? 4.082 10.914 20.688 1 97.81 72 VAL B C 1
ATOM 1789 O O . VAL B 1 72 ? 3.781 10.875 21.891 1 97.81 72 VAL B O 1
ATOM 1792 N N . GLU B 1 73 ? 5.016 11.609 20.203 1 96.5 73 GLU B N 1
ATOM 1793 C CA . GLU B 1 73 ? 5.824 12.445 21.094 1 96.5 73 GLU B CA 1
ATOM 1794 C C . GLU B 1 73 ? 4.98 13.539 21.734 1 96.5 73 GLU B C 1
ATOM 1796 O O . GLU B 1 73 ? 5.215 13.914 22.891 1 96.5 73 GLU B O 1
ATOM 1801 N N . ARG B 1 74 ? 4.027 14.078 20.984 1 96.44 74 ARG B N 1
ATOM 1802 C CA . ARG B 1 74 ? 3.146 15.102 21.531 1 96.44 74 ARG B CA 1
ATOM 1803 C C . ARG B 1 74 ? 2.131 14.5 22.5 1 96.44 74 ARG B C 1
ATOM 1805 O O . ARG B 1 74 ? 1.484 15.227 23.25 1 96.44 74 ARG B O 1
ATOM 1812 N N . GLY B 1 75 ? 1.855 13.172 22.344 1 96.12 75 GLY B N 1
ATOM 1813 C CA . GLY B 1 75 ? 0.956 12.477 23.25 1 96.12 75 GLY B CA 1
ATOM 1814 C C . GLY B 1 75 ? -0.505 12.625 22.875 1 96.12 75 GLY B C 1
ATOM 1815 O O . GLY B 1 75 ? -1.393 12.383 23.688 1 96.12 75 GLY B O 1
ATOM 1816 N N . GLU B 1 76 ? -0.778 13.141 21.719 1 97.25 76 GLU B N 1
ATOM 1817 C CA . GLU B 1 76 ? -2.146 13.359 21.266 1 97.25 76 GLU B CA 1
ATOM 1818 C C . GLU B 1 76 ? -2.35 12.82 19.844 1 97.25 76 GLU B C 1
ATOM 1820 O O . GLU B 1 76 ? -1.612 13.18 18.922 1 97.25 76 GLU B O 1
ATOM 1825 N N . PRO B 1 77 ? -3.357 12.008 19.703 1 98.38 77 PRO B N 1
ATOM 1826 C CA . PRO B 1 77 ? -3.646 11.523 18.359 1 98.38 77 PRO B CA 1
ATOM 1827 C C . PRO B 1 77 ? -4.086 12.633 17.406 1 98.38 77 PRO B C 1
ATOM 1829 O O . PRO B 1 77 ? -4.605 13.656 17.844 1 98.38 77 PRO B O 1
ATOM 1832 N N . PHE B 1 78 ? -3.848 12.469 16.219 1 98.44 78 PHE B N 1
ATOM 1833 C CA . PHE B 1 78 ? -4.262 13.383 15.156 1 98.44 78 PHE B CA 1
ATOM 1834 C C . PHE B 1 78 ? -5.594 12.945 14.562 1 98.44 78 PHE B C 1
ATOM 1836 O O . PHE B 1 78 ? -5.77 11.773 14.203 1 98.44 78 PHE B O 1
ATOM 1843 N N . LYS B 1 79 ? -6.523 13.828 14.453 1 98.25 79 LYS B N 1
ATOM 1844 C CA . LYS B 1 79 ? -7.848 13.531 13.914 1 98.25 79 LYS B CA 1
ATOM 1845 C C . LYS B 1 79 ? -8.125 14.352 12.656 1 98.25 79 LYS B C 1
ATOM 1847 O O . LYS B 1 79 ? -7.832 15.555 12.617 1 98.25 79 LYS B O 1
ATOM 1852 N N . PHE B 1 80 ? -8.664 13.742 11.695 1 97.94 80 PHE B N 1
ATOM 1853 C CA . PHE B 1 80 ? -8.961 14.422 10.438 1 97.94 80 PHE B CA 1
ATOM 1854 C C . PHE B 1 80 ? -9.984 13.633 9.633 1 97.94 80 PHE B C 1
ATOM 1856 O O . PHE B 1 80 ? -10.273 12.477 9.945 1 97.94 80 PHE B O 1
ATOM 1863 N N . LYS B 1 81 ? -10.477 14.281 8.664 1 97.5 81 LYS B N 1
ATOM 1864 C CA . LYS B 1 81 ? -11.406 13.609 7.754 1 97.5 81 LYS B CA 1
ATOM 1865 C C . LYS B 1 81 ? -10.68 13.07 6.523 1 97.5 81 LYS B C 1
ATOM 1867 O O . LYS B 1 81 ? -9.977 13.82 5.836 1 97.5 81 LYS B O 1
ATOM 1872 N N . LEU B 1 82 ? -10.953 11.82 6.305 1 97.06 82 LEU B N 1
ATOM 1873 C CA . LEU B 1 82 ? -10.258 11.156 5.203 1 97.06 82 LEU B CA 1
ATOM 1874 C C . LEU B 1 82 ? -10.891 11.523 3.865 1 97.06 82 LEU B C 1
ATOM 1876 O O . LEU B 1 82 ? -12.109 11.5 3.727 1 97.06 82 LEU B O 1
ATOM 1880 N N . GLY B 1 83 ? -9.992 11.836 2.893 1 93.56 83 GLY B N 1
ATOM 1881 C CA . GLY B 1 83 ? -10.469 11.977 1.525 1 93.56 83 GLY B CA 1
ATOM 1882 C C . GLY B 1 83 ? -11.055 13.352 1.241 1 93.56 83 GLY B C 1
ATOM 1883 O O . GLY B 1 83 ? -11.766 13.531 0.25 1 93.56 83 GLY B O 1
ATOM 1884 N N . ARG B 1 84 ? -10.75 14.312 1.999 1 93.12 84 ARG B N 1
ATOM 1885 C CA . ARG B 1 84 ? -11.344 15.633 1.823 1 93.12 84 ARG B CA 1
ATOM 1886 C C . ARG B 1 84 ? -10.266 16.688 1.605 1 93.12 84 ARG B C 1
ATOM 1888 O O . ARG B 1 84 ? -10.547 17.891 1.634 1 93.12 84 ARG B O 1
ATOM 1895 N N . GLY B 1 85 ? -9.109 16.266 1.539 1 95.44 85 GLY B N 1
ATOM 1896 C CA . GLY B 1 85 ? -8.023 17.203 1.291 1 95.44 85 GLY B CA 1
ATOM 1897 C C . GLY B 1 85 ? -7.547 17.906 2.547 1 95.44 85 GLY B C 1
ATOM 1898 O O . GLY B 1 85 ? -6.949 18.984 2.471 1 95.44 85 GLY B O 1
ATOM 1899 N N . GLU B 1 86 ? -7.887 17.328 3.676 1 96.88 86 GLU B N 1
ATOM 1900 C CA . GLU B 1 86 ? -7.457 17.922 4.938 1 96.88 86 GLU B CA 1
ATOM 1901 C C . GLU B 1 86 ? -6.012 17.547 5.258 1 96.88 86 GLU B C 1
ATOM 1903 O O . GLU B 1 86 ? -5.383 18.172 6.121 1 96.88 86 GLU B O 1
ATOM 1908 N N . VAL B 1 87 ? -5.566 16.531 4.617 1 98.06 87 VAL B N 1
ATOM 1909 C CA . VAL B 1 87 ? -4.191 16.062 4.773 1 98.06 87 VAL B CA 1
ATOM 1910 C C . VAL B 1 87 ? -3.521 15.961 3.404 1 98.06 87 VAL B C 1
ATOM 1912 O O . VAL B 1 87 ? -4.18 16.125 2.371 1 98.06 87 VAL B O 1
ATOM 1915 N N . ILE B 1 88 ? -2.18 15.781 3.422 1 98 88 ILE B N 1
ATOM 1916 C CA . ILE B 1 88 ? -1.467 15.664 2.154 1 98 88 ILE B CA 1
ATOM 1917 C C . ILE B 1 88 ? -2.023 14.492 1.353 1 98 88 ILE B C 1
ATOM 1919 O O . ILE B 1 88 ? -2.553 13.531 1.925 1 98 88 ILE B O 1
ATOM 1923 N N . LYS B 1 89 ? -1.849 14.539 0.074 1 97 89 LYS B N 1
ATOM 1924 C CA . LYS B 1 89 ? -2.436 13.57 -0.845 1 97 89 LYS B CA 1
ATOM 1925 C C . LYS B 1 89 ? -1.985 12.148 -0.506 1 97 89 LYS B C 1
ATOM 1927 O O . LYS B 1 89 ? -2.768 11.203 -0.612 1 97 89 LYS B O 1
ATOM 1932 N N . GLY B 1 90 ? -0.723 11.977 -0.165 1 98.06 90 GLY B N 1
ATOM 1933 C CA . GLY B 1 90 ? -0.21 10.672 0.205 1 98.06 90 GLY B CA 1
ATOM 1934 C C . GLY B 1 90 ? -0.969 10.031 1.355 1 98.06 90 GLY B C 1
ATOM 1935 O O . GLY B 1 90 ? -1.134 8.812 1.398 1 98.06 90 GLY B O 1
ATOM 1936 N N . TRP B 1 91 ? -1.402 10.789 2.277 1 98.19 91 TRP B N 1
ATOM 1937 C CA . TRP B 1 91 ? -2.223 10.297 3.377 1 98.19 91 TRP B CA 1
ATOM 1938 C C . TRP B 1 91 ? -3.625 9.938 2.893 1 98.19 91 TRP B C 1
ATOM 1940 O O . TRP B 1 91 ? -4.141 8.859 3.203 1 98.19 91 TRP B O 1
ATOM 1950 N N . ASP B 1 92 ? -4.207 10.852 2.182 1 95.88 92 ASP B N 1
ATOM 1951 C CA . ASP B 1 92 ? -5.559 10.609 1.687 1 95.88 92 ASP B CA 1
ATOM 1952 C C . ASP B 1 92 ? -5.625 9.32 0.88 1 95.88 92 ASP B C 1
ATOM 1954 O O . ASP B 1 92 ? -6.621 8.594 0.943 1 95.88 92 ASP B O 1
ATOM 1958 N N . GLU B 1 93 ? -4.656 9.062 0.158 1 93.69 93 GLU B N 1
ATOM 1959 C CA . GLU B 1 93 ? -4.625 7.863 -0.676 1 93.69 93 GLU B CA 1
ATOM 1960 C C . GLU B 1 93 ? -4.156 6.648 0.12 1 93.69 93 GLU B C 1
ATOM 1962 O O . GLU B 1 93 ? -4.707 5.555 -0.023 1 93.69 93 GLU B O 1
ATOM 1967 N N . GLY B 1 94 ? -3.246 6.805 0.942 1 96.75 94 GLY B N 1
ATOM 1968 C CA . GLY B 1 94 ? -2.547 5.699 1.578 1 96.75 94 GLY B CA 1
ATOM 1969 C C . GLY B 1 94 ? -3.281 5.141 2.781 1 96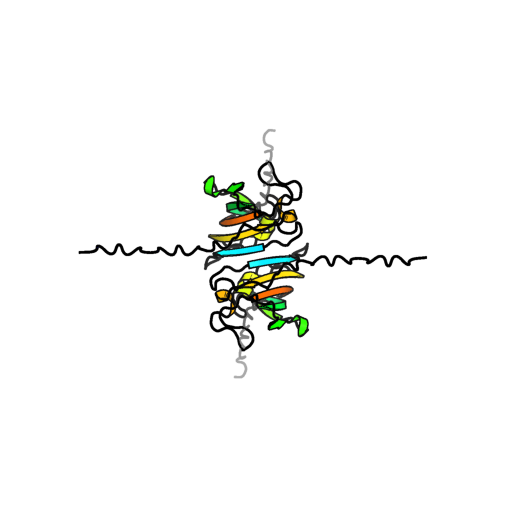.75 94 GLY B C 1
ATOM 1970 O O . GLY B 1 94 ? -2.967 4.043 3.252 1 96.75 94 GLY B O 1
ATOM 1971 N N . LEU B 1 95 ? -4.289 5.805 3.217 1 97.12 95 LEU B N 1
ATOM 1972 C CA . LEU B 1 95 ? -4.934 5.398 4.461 1 97.12 95 LEU B CA 1
ATOM 1973 C C . LEU B 1 95 ? -6.309 4.797 4.191 1 97.12 95 LEU B C 1
ATOM 1975 O O . LEU B 1 95 ? -7.066 4.531 5.125 1 97.12 95 LEU B O 1
ATOM 1979 N N . ARG B 1 96 ? -6.605 4.637 2.992 1 92.62 96 ARG B N 1
ATOM 1980 C CA . ARG B 1 96 ? -7.859 3.979 2.643 1 92.62 96 ARG B CA 1
ATOM 1981 C C . ARG B 1 96 ? -7.785 2.48 2.918 1 92.62 96 ARG B C 1
ATOM 1983 O O . ARG B 1 96 ? -6.723 1.87 2.783 1 92.62 96 ARG B O 1
ATOM 1990 N N . GLY B 1 97 ? -8.953 1.932 3.338 1 90.94 97 GLY B N 1
ATOM 1991 C CA . GLY B 1 97 ? -9.07 0.494 3.52 1 90.94 97 GLY B CA 1
ATOM 1992 C C . GLY B 1 97 ? -8.297 -0.024 4.715 1 90.94 97 GLY B C 1
ATOM 1993 O O . GLY B 1 97 ? -7.922 -1.198 4.758 1 90.94 97 GLY B O 1
ATOM 1994 N N . MET B 1 98 ? -8 0.771 5.594 1 95 98 MET B N 1
ATOM 1995 C CA . MET B 1 98 ? -7.246 0.389 6.781 1 95 98 MET B CA 1
ATOM 1996 C C . MET B 1 98 ? -8.18 -0.104 7.883 1 95 98 MET B C 1
ATOM 1998 O O . MET B 1 98 ? -9.281 0.418 8.047 1 95 98 MET B O 1
ATOM 2002 N N . CYS B 1 99 ? -7.68 -1.018 8.625 1 95.75 99 CYS B N 1
ATOM 2003 C CA . CYS B 1 99 ? -8.406 -1.532 9.781 1 95.75 99 CYS B CA 1
ATOM 2004 C C . CYS B 1 99 ? -7.973 -0.82 11.062 1 95.75 99 CYS B C 1
ATOM 2006 O O . CYS B 1 99 ? -6.816 -0.407 11.18 1 95.75 99 CYS B O 1
ATOM 2008 N N . ILE B 1 100 ? -8.953 -0.751 11.992 1 96.88 100 ILE B N 1
ATOM 2009 C CA . ILE B 1 100 ? -8.57 -0.236 13.297 1 96.88 100 ILE B CA 1
ATOM 2010 C C . ILE B 1 100 ? -7.465 -1.104 13.891 1 96.88 100 ILE B C 1
ATOM 2012 O O . ILE B 1 100 ? -7.559 -2.334 13.891 1 96.88 100 ILE B O 1
ATOM 2016 N N . GLY B 1 101 ? -6.41 -0.5 14.383 1 97.06 101 GLY B N 1
ATOM 2017 C CA . GLY B 1 101 ? -5.277 -1.217 14.945 1 97.06 101 GLY B CA 1
ATOM 2018 C C . GLY B 1 101 ? -4.176 -1.479 13.938 1 97.06 101 GLY B C 1
ATOM 2019 O O . GLY B 1 101 ? -3.057 -1.839 14.312 1 97.06 101 GLY B O 1
ATOM 2020 N N . GLU B 1 102 ? -4.426 -1.245 12.695 1 97.31 102 GLU B N 1
ATOM 2021 C CA . GLU B 1 102 ? -3.463 -1.507 11.633 1 97.31 102 GLU B CA 1
ATOM 2022 C C . GLU B 1 102 ? -2.334 -0.479 11.648 1 97.31 102 GLU B C 1
ATOM 2024 O O . GLU B 1 102 ? -2.559 0.693 11.953 1 97.31 102 GLU B O 1
ATOM 2029 N N . LYS B 1 103 ? -1.104 -0.962 11.297 1 98.19 103 LYS B N 1
ATOM 2030 C CA . LYS B 1 103 ? 0.075 -0.112 11.156 1 98.19 103 LYS B CA 1
ATOM 2031 C C . LYS B 1 103 ? 0.605 -0.147 9.727 1 98.19 103 LYS B C 1
ATOM 2033 O O . LYS B 1 103 ? 0.699 -1.216 9.117 1 98.19 103 LYS B O 1
ATOM 2038 N N . ARG B 1 104 ? 0.903 1.054 9.234 1 98.19 104 ARG B N 1
ATOM 2039 C CA . ARG B 1 104 ? 1.484 1.182 7.902 1 98.19 104 ARG B CA 1
ATOM 2040 C C . ARG B 1 104 ? 2.697 2.105 7.922 1 98.19 104 ARG B C 1
ATOM 2042 O O . ARG B 1 104 ? 2.822 2.957 8.805 1 98.19 104 ARG B O 1
ATOM 2049 N N . LYS B 1 105 ? 3.553 1.815 7.02 1 97.69 105 LYS B N 1
ATOM 2050 C CA . LYS B 1 105 ? 4.594 2.764 6.637 1 97.69 105 LYS B CA 1
ATOM 2051 C C . LYS B 1 105 ? 4.301 3.375 5.266 1 97.69 105 LYS B C 1
ATOM 2053 O O . LYS B 1 105 ? 4.156 2.654 4.277 1 97.69 105 LYS B O 1
ATOM 2058 N N . LEU B 1 106 ? 4.191 4.664 5.207 1 97.81 106 LEU B N 1
ATOM 2059 C CA . LEU B 1 106 ? 3.967 5.375 3.953 1 97.81 106 LEU B CA 1
ATOM 2060 C C . LEU B 1 106 ? 5.234 6.094 3.498 1 97.81 106 LEU B C 1
ATOM 2062 O O . LEU B 1 106 ? 5.84 6.84 4.27 1 97.81 106 LEU B O 1
ATOM 2066 N N . THR B 1 107 ? 5.648 5.832 2.326 1 97.12 107 THR B N 1
ATOM 2067 C CA . THR B 1 107 ? 6.684 6.621 1.667 1 97.12 107 THR B CA 1
ATOM 2068 C C . THR B 1 107 ? 6.086 7.469 0.548 1 97.12 107 THR B C 1
ATOM 2070 O O . THR B 1 107 ? 5.59 6.934 -0.447 1 97.12 107 THR B O 1
ATOM 2073 N N . ILE B 1 108 ? 6.25 8.789 0.761 1 97.88 108 ILE B N 1
ATOM 2074 C CA . ILE B 1 108 ? 5.441 9.711 -0.029 1 97.88 108 ILE B CA 1
ATOM 2075 C C . ILE B 1 108 ? 6.352 10.68 -0.789 1 97.88 108 ILE B C 1
ATOM 2077 O O . ILE B 1 108 ? 7.031 11.508 -0.182 1 97.88 108 ILE B O 1
ATOM 2081 N N . PRO B 1 109 ? 6.312 10.562 -2.096 1 97.88 109 PRO B N 1
ATOM 2082 C CA . PRO B 1 109 ? 7.105 11.523 -2.859 1 97.88 109 PRO B CA 1
ATOM 2083 C C . PRO B 1 109 ? 6.582 12.953 -2.73 1 97.88 109 PRO B C 1
ATOM 2085 O O . PRO B 1 109 ? 5.453 13.164 -2.279 1 97.88 109 PRO B O 1
ATOM 2088 N N . SER B 1 110 ? 7.391 13.883 -3.17 1 98.56 110 SER B N 1
ATOM 2089 C CA . SER B 1 110 ? 7.117 15.281 -2.852 1 98.56 110 SER B CA 1
ATOM 2090 C C . SER B 1 110 ? 5.844 15.766 -3.539 1 98.56 110 SER B C 1
ATOM 2092 O O . SER B 1 110 ? 5.117 16.609 -2.996 1 98.56 110 SER B O 1
ATOM 2094 N N . ASP B 1 111 ? 5.512 15.25 -4.719 1 98.06 111 ASP B N 1
ATOM 2095 C CA . ASP B 1 111 ? 4.32 15.711 -5.426 1 98.06 111 ASP B CA 1
ATOM 2096 C C . ASP B 1 111 ? 3.051 15.297 -4.688 1 98.06 111 ASP B C 1
ATOM 2098 O O . ASP B 1 111 ? 1.981 15.867 -4.914 1 98.06 111 ASP B O 1
ATOM 2102 N N . LEU B 1 112 ? 3.16 14.328 -3.848 1 97.81 112 LEU B N 1
ATOM 2103 C CA . LEU B 1 112 ? 2.018 13.875 -3.059 1 97.81 112 LEU B CA 1
ATOM 2104 C C . LEU B 1 112 ? 2.105 14.398 -1.628 1 97.81 112 LEU B C 1
ATOM 2106 O O . LEU B 1 112 ? 1.334 13.984 -0.761 1 97.81 112 LEU B O 1
ATOM 2110 N N . ALA B 1 113 ? 3.086 15.203 -1.425 1 98.44 113 ALA B N 1
ATOM 2111 C CA . ALA B 1 113 ? 3.293 15.812 -0.114 1 98.44 113 ALA B CA 1
ATOM 2112 C C . ALA B 1 113 ? 3.32 17.328 -0.216 1 98.44 113 ALA B C 1
ATOM 2114 O O . ALA B 1 113 ? 2.322 17.953 -0.585 1 98.44 113 ALA B O 1
ATOM 2115 N N . TYR B 1 114 ? 4.648 17.906 -0.006 1 98.56 114 TYR B N 1
ATOM 2116 C CA . TYR B 1 114 ? 4.676 19.359 0.06 1 98.56 114 TYR B CA 1
ATOM 2117 C C . TYR B 1 114 ? 5.367 19.953 -1.162 1 98.56 114 TYR B C 1
ATOM 2119 O O . TYR B 1 114 ? 5.711 21.141 -1.179 1 98.56 114 TYR B O 1
ATOM 2127 N N . GLY B 1 115 ? 5.719 19.172 -2.131 1 98.12 115 GLY B N 1
ATOM 2128 C CA . GLY B 1 115 ? 6.219 19.641 -3.412 1 98.12 115 GLY B CA 1
ATOM 2129 C C . GLY B 1 115 ? 7.555 20.359 -3.303 1 98.12 115 GLY B C 1
ATOM 2130 O O . GLY B 1 115 ? 8.336 20.078 -2.393 1 98.12 115 GLY B O 1
ATOM 2131 N N . ASP B 1 116 ? 7.809 21.234 -4.27 1 97.81 116 ASP B N 1
ATOM 2132 C CA . ASP B 1 116 ? 9.086 21.938 -4.418 1 97.81 116 ASP B CA 1
ATOM 2133 C C . ASP B 1 116 ? 9.242 23.016 -3.354 1 97.81 116 ASP B C 1
ATOM 2135 O O . ASP B 1 116 ? 10.352 23.5 -3.107 1 97.81 116 ASP B O 1
ATOM 2139 N N . GLU B 1 117 ? 8.172 23.391 -2.742 1 96.75 117 GLU B N 1
ATOM 2140 C CA . GLU B 1 117 ? 8.219 24.5 -1.788 1 96.75 117 GLU B CA 1
ATOM 2141 C C . GLU B 1 117 ? 8.57 24 -0.388 1 96.75 117 GLU B C 1
ATOM 2143 O O . GLU B 1 117 ? 9.117 24.75 0.426 1 96.75 117 GLU B O 1
ATOM 2148 N N . GLY B 1 118 ? 8.234 22.75 -0.173 1 97.38 118 GLY B N 1
ATOM 2149 C CA . GLY B 1 118 ? 8.398 22.25 1.183 1 97.38 118 GLY B CA 1
ATOM 2150 C C . GLY B 1 118 ? 7.391 22.828 2.158 1 97.38 118 GLY B C 1
ATOM 2151 O O . GLY B 1 118 ? 6.305 23.25 1.76 1 97.38 118 GLY B O 1
ATOM 2152 N N . SER B 1 119 ? 7.734 22.594 3.432 1 96.69 119 SER B N 1
ATOM 2153 C CA . SER B 1 119 ? 6.828 23.078 4.465 1 96.69 119 SER B CA 1
ATOM 2154 C C . SER B 1 119 ? 7.598 23.594 5.676 1 96.69 119 SER B C 1
ATOM 2156 O O . SER B 1 119 ? 8.297 22.828 6.348 1 96.69 119 SER B O 1
ATOM 2158 N N . GLY B 1 120 ? 7.449 24.891 5.836 1 94.19 120 GLY B N 1
ATOM 2159 C CA . GLY B 1 120 ? 8.148 25.5 6.957 1 94.19 120 GLY B CA 1
ATOM 2160 C C . GLY B 1 120 ? 9.656 25.406 6.844 1 94.19 120 GLY B C 1
ATOM 2161 O O . GLY B 1 120 ? 10.211 25.422 5.742 1 94.19 120 GLY B O 1
ATOM 2162 N N . SER B 1 121 ? 10.367 25.312 8.055 1 92.75 121 SER B N 1
ATOM 2163 C CA . SER B 1 121 ? 11.828 25.266 8.094 1 92.75 121 SER B CA 1
ATOM 2164 C C . SER B 1 121 ? 12.336 23.828 8.219 1 92.75 121 SER B C 1
ATOM 2166 O O . SER B 1 121 ? 13.523 23.578 8.047 1 92.75 121 SER B O 1
ATOM 2168 N N . THR B 1 122 ? 11.414 22.953 8.359 1 95.5 122 THR B N 1
ATOM 2169 C CA . THR B 1 122 ? 11.859 21.625 8.727 1 95.5 122 THR B CA 1
ATOM 2170 C C . THR B 1 122 ? 11.789 20.672 7.535 1 95.5 122 THR B C 1
ATOM 2172 O O . THR B 1 122 ? 12.523 19.688 7.473 1 95.5 122 THR B O 1
ATOM 2175 N N . ILE B 1 123 ? 10.906 20.969 6.582 1 97.75 123 ILE B N 1
ATOM 2176 C CA . ILE B 1 123 ? 10.766 20.094 5.43 1 97.75 123 ILE B CA 1
ATOM 2177 C C . ILE B 1 123 ? 11.219 20.812 4.164 1 97.75 123 ILE B C 1
ATOM 2179 O O . ILE B 1 123 ? 10.469 21.625 3.609 1 97.75 123 ILE B O 1
ATOM 2183 N N . PRO B 1 124 ? 12.375 20.516 3.662 1 97.44 124 PRO B N 1
ATOM 2184 C CA . PRO B 1 124 ? 12.867 21.156 2.443 1 97.44 124 PRO B CA 1
ATOM 2185 C C . PRO B 1 124 ? 12.016 20.828 1.218 1 97.44 124 PRO B C 1
ATOM 2187 O O . PRO B 1 124 ? 11.32 19.812 1.197 1 97.44 124 PRO B O 1
ATOM 2190 N N . GLY B 1 125 ? 12.156 21.703 0.237 1 97.88 125 GLY B N 1
ATOM 2191 C CA . GLY B 1 125 ? 11.523 21.422 -1.036 1 97.88 125 GLY B CA 1
ATOM 2192 C C . GLY B 1 125 ? 12.008 20.125 -1.666 1 97.88 125 GLY B C 1
ATOM 2193 O O . GLY B 1 125 ? 13.188 19.797 -1.587 1 97.88 125 GLY B O 1
ATOM 2194 N N . GLY B 1 126 ? 11.016 19.375 -2.334 1 97.81 126 GLY B N 1
ATOM 2195 C CA . GLY B 1 126 ? 11.383 18.156 -3.047 1 97.81 126 GLY B CA 1
ATOM 2196 C C . GLY B 1 126 ? 11.586 16.969 -2.133 1 97.81 126 GLY B C 1
ATOM 2197 O O . GLY B 1 126 ? 12.016 15.898 -2.578 1 97.81 126 GLY B O 1
ATOM 2198 N N . SER B 1 127 ? 11.109 17.094 -0.896 1 97.81 127 SER B N 1
ATOM 2199 C CA . SER B 1 127 ? 11.391 16.062 0.09 1 97.81 127 SER B CA 1
ATOM 2200 C C . SER B 1 127 ? 10.422 14.891 -0.042 1 97.81 127 SER B C 1
ATOM 2202 O O . SER B 1 127 ? 9.211 15.094 -0.148 1 97.81 127 SER B O 1
ATOM 2204 N N . THR B 1 128 ? 10.984 13.688 -0.017 1 97.88 128 THR B N 1
ATOM 2205 C CA . THR B 1 128 ? 10.203 12.484 0.234 1 97.88 128 THR B CA 1
ATOM 2206 C C . THR B 1 128 ? 9.984 12.281 1.73 1 97.88 128 THR B C 1
ATOM 2208 O O . THR B 1 128 ? 10.922 12.375 2.521 1 97.88 128 THR B O 1
ATOM 2211 N N . LEU B 1 129 ? 8.773 12.047 2.051 1 98 129 LEU B N 1
ATOM 2212 C CA . LEU B 1 129 ? 8.445 11.867 3.461 1 98 129 LEU B CA 1
ATOM 2213 C C . LEU B 1 129 ? 8.133 10.406 3.77 1 98 129 LEU B C 1
ATOM 2215 O O . LEU B 1 129 ? 7.535 9.711 2.947 1 98 129 LEU B O 1
ATOM 2219 N N . GLN B 1 130 ? 8.531 9.984 4.934 1 97.62 130 GLN B N 1
ATOM 2220 C CA . GLN B 1 130 ? 8.156 8.664 5.434 1 97.62 130 GLN B CA 1
ATOM 2221 C C . GLN B 1 130 ? 7.348 8.773 6.723 1 97.62 130 GLN B C 1
ATOM 2223 O O . GLN B 1 130 ? 7.77 9.43 7.676 1 97.62 130 GLN B O 1
ATOM 2228 N N . PHE B 1 131 ? 6.227 8.156 6.699 1 98.31 131 PHE B N 1
ATOM 2229 C CA . PHE B 1 131 ? 5.359 8.148 7.875 1 98.31 131 PHE B CA 1
ATOM 2230 C C . PHE B 1 131 ? 5.148 6.73 8.391 1 98.31 131 PHE B C 1
ATOM 2232 O O . PHE B 1 131 ? 4.844 5.824 7.609 1 98.31 131 PHE B O 1
ATOM 2239 N N . GLU B 1 132 ? 5.383 6.516 9.609 1 98.19 132 GLU B N 1
ATOM 2240 C CA . GLU B 1 132 ? 4.805 5.367 10.305 1 98.19 132 GLU B CA 1
ATOM 2241 C C . GLU B 1 132 ? 3.494 5.742 10.992 1 98.19 132 GLU B C 1
ATOM 2243 O O . GLU B 1 132 ? 3.453 6.676 11.797 1 98.19 132 GLU B O 1
ATOM 2248 N N . VAL B 1 133 ? 2.451 4.977 10.656 1 98.75 133 VAL B N 1
ATOM 2249 C CA . VAL B 1 133 ? 1.127 5.375 11.125 1 98.75 133 VAL B CA 1
ATOM 2250 C C . VAL B 1 133 ? 0.423 4.18 11.758 1 98.75 133 VAL B C 1
ATOM 2252 O O . VAL B 1 133 ? 0.727 3.027 11.438 1 98.75 133 VAL B O 1
ATOM 2255 N N . GLN B 1 134 ? -0.462 4.469 12.672 1 98.56 134 GLN B N 1
ATOM 2256 C CA . GLN B 1 134 ? -1.353 3.488 13.281 1 98.56 134 GLN B CA 1
ATOM 2257 C C . GLN B 1 134 ? -2.773 4.031 13.398 1 98.56 134 GLN B C 1
ATOM 2259 O O . GLN B 1 134 ? -2.98 5.133 13.922 1 98.56 134 GLN B O 1
ATOM 2264 N N . LEU B 1 135 ? -3.699 3.287 12.93 1 98.5 135 LEU B N 1
ATOM 2265 C CA . LEU B 1 135 ? -5.094 3.715 13.008 1 98.5 135 LEU B CA 1
ATOM 2266 C C . LEU B 1 135 ? -5.707 3.328 14.352 1 98.5 135 LEU B C 1
ATOM 2268 O O . LEU B 1 135 ? -5.781 2.143 14.68 1 98.5 135 LEU B O 1
ATOM 2272 N N . LEU B 1 136 ? -6.191 4.293 15.07 1 98.12 136 LEU B N 1
ATOM 2273 C CA . LEU B 1 136 ? -6.699 4.051 16.422 1 98.12 136 LEU B CA 1
ATOM 2274 C C . LEU B 1 136 ? -8.219 3.9 16.406 1 98.12 136 LEU B C 1
ATOM 2276 O O . LEU B 1 136 ? -8.773 3.117 17.188 1 98.12 136 LEU B O 1
ATOM 2280 N N . ASP B 1 137 ? -8.836 4.738 15.531 1 97.88 137 ASP B N 1
ATOM 2281 C CA . ASP B 1 137 ? -10.297 4.723 15.539 1 97.88 137 ASP B CA 1
ATOM 2282 C C . ASP B 1 137 ? -10.859 5.277 14.234 1 97.88 137 ASP B C 1
ATOM 2284 O O . ASP B 1 137 ? -10.195 6.055 13.547 1 97.88 137 ASP B O 1
ATOM 2288 N N . ILE B 1 138 ? -12.062 4.852 13.969 1 97.69 138 ILE B N 1
ATOM 2289 C CA . ILE B 1 138 ? -12.844 5.344 12.836 1 97.69 138 ILE B CA 1
ATOM 2290 C C . ILE B 1 138 ? -14.219 5.805 13.32 1 97.69 138 ILE B C 1
ATOM 2292 O O . ILE B 1 138 ? -14.914 5.07 14.023 1 97.69 138 ILE B O 1
ATOM 2296 N N . GLN B 1 139 ? -14.578 6.938 12.984 1 96 139 GLN B N 1
ATOM 2297 C CA . GLN B 1 139 ? -15.938 7.434 13.188 1 96 139 GLN B CA 1
ATOM 2298 C C . GLN B 1 139 ? -16.594 7.781 11.859 1 96 139 GLN B C 1
ATOM 2300 O O . GLN B 1 139 ? -16.156 8.688 11.156 1 96 139 GLN B O 1
ATOM 2305 N N . ALA B 1 140 ? -17.656 7.051 11.555 1 90.5 140 ALA B N 1
ATOM 2306 C CA . ALA B 1 140 ? -18.359 7.277 10.297 1 90.5 140 ALA B CA 1
ATOM 2307 C C . ALA B 1 140 ? -19.062 8.633 10.297 1 90.5 140 ALA B C 1
ATOM 2309 O O . ALA B 1 140 ? -19.484 9.125 11.344 1 90.5 140 ALA B O 1
ATOM 2310 N N . ASP B 1 141 ? -18.938 9.227 9.125 1 78.38 141 ASP B N 1
ATOM 2311 C CA . ASP B 1 141 ? -19.625 10.508 9.023 1 78.38 141 ASP B CA 1
ATOM 2312 C C . ASP B 1 141 ? -21.125 10.344 9.18 1 78.38 141 ASP B C 1
ATOM 2314 O O . ASP B 1 141 ? -21.703 9.367 8.695 1 78.38 141 ASP B O 1
ATOM 2318 N N . GLU B 1 142 ? -21.75 10.516 10.297 1 63.22 142 GLU B N 1
ATOM 2319 C CA . GLU B 1 142 ? -23.188 10.492 10.523 1 63.22 142 GLU B CA 1
ATOM 2320 C C . GLU B 1 142 ? -23.938 11.188 9.383 1 63.22 142 GLU B C 1
ATOM 2322 O O . GLU B 1 142 ? -23.516 12.242 8.914 1 63.22 142 GLU B O 1
ATOM 2327 N N . PRO B 1 143 ? -24.719 10.398 8.609 1 52.22 143 PRO B N 1
ATOM 2328 C CA . PRO B 1 143 ? -25.594 11.156 7.707 1 52.22 143 PRO B CA 1
ATOM 2329 C C . PRO B 1 143 ? -26.234 12.359 8.391 1 52.22 143 PRO B C 1
ATOM 2331 O O . PRO B 1 143 ? -26.562 12.297 9.578 1 52.22 143 PRO B O 1
ATOM 2334 N N . LYS B 1 144 ? -25.781 13.508 8.125 1 41.62 144 LYS B N 1
ATOM 2335 C CA . LYS B 1 144 ? -26.625 14.57 8.672 1 41.62 144 LYS B CA 1
ATOM 2336 C C . LYS B 1 144 ? -28.094 14.203 8.609 1 41.62 144 LYS B C 1
ATOM 2338 O O . LYS B 1 144 ? -28.609 13.836 7.543 1 41.62 144 LYS B O 1
ATOM 2343 N N . LYS B 1 145 ? -28.672 13.547 9.469 1 39.47 145 LYS B N 1
ATOM 2344 C CA . LYS B 1 145 ? -30.125 13.602 9.461 1 39.47 145 LYS B CA 1
ATOM 2345 C C . LYS B 1 145 ? -30.625 14.945 8.945 1 39.47 145 LYS B C 1
ATOM 2347 O O . LYS B 1 145 ? -30.141 16 9.359 1 39.47 145 LYS B O 1
ATOM 2352 N N . LYS B 1 146 ? -30.969 14.945 7.703 1 38.53 146 LYS B N 1
ATO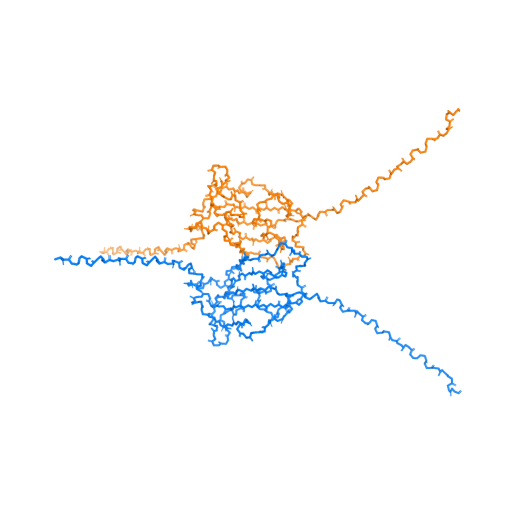M 2353 C CA . LYS B 1 146 ? -31.812 16.094 7.363 1 38.53 146 LYS B CA 1
ATOM 2354 C C . LYS B 1 146 ? -32.656 16.531 8.555 1 38.53 146 LYS B C 1
ATOM 2356 O O . LYS B 1 146 ? -33.5 15.75 9.039 1 38.53 146 LYS B O 1
ATOM 2361 N N . LYS B 1 147 ? -32.125 17.078 9.477 1 33.69 147 LYS B N 1
ATOM 2362 C CA . LYS B 1 147 ? -33.062 17.719 10.359 1 33.69 147 LYS B CA 1
ATOM 2363 C C . LYS B 1 147 ? -34.219 18.344 9.57 1 33.69 147 LYS B C 1
ATOM 2365 O O . LYS B 1 147 ? -34 19.234 8.75 1 33.69 147 LYS B O 1
ATOM 2370 N N . LYS B 1 148 ? -35.125 17.469 9.109 1 35.5 148 LYS B N 1
ATOM 2371 C CA . LYS B 1 148 ? -36.438 18.047 8.75 1 35.5 148 LYS B CA 1
ATOM 2372 C C . LYS B 1 148 ? -36.75 19.234 9.664 1 35.5 148 LYS B C 1
ATOM 2374 O O . LYS B 1 148 ? -36.875 19.062 10.875 1 35.5 148 LYS B O 1
ATOM 2379 N N . LYS B 1 149 ? -36.188 20.344 9.32 1 34.16 149 LYS B N 1
ATOM 2380 C CA . LYS B 1 149 ? -36.75 21.578 9.898 1 34.16 149 LYS B CA 1
ATOM 2381 C C . LYS B 1 149 ? -38.25 21.484 10.07 1 34.16 149 LYS B C 1
ATOM 2383 O O . LYS B 1 149 ? -39 21.328 9.094 1 34.16 149 LYS B O 1
ATOM 2388 N N . SER B 1 150 ? -38.625 20.625 10.938 1 35.44 150 SER B N 1
ATOM 2389 C CA . SER B 1 150 ? -40.031 20.75 11.344 1 35.44 150 SER B CA 1
ATOM 2390 C C . SER B 1 150 ? -40.438 22.219 11.461 1 35.44 150 SER B C 1
ATOM 2392 O O . SER B 1 150 ? -39.844 22.969 12.258 1 35.44 150 SER B O 1
ATOM 2394 N N . LYS B 1 151 ? -40.656 22.781 10.312 1 34.69 151 LYS B N 1
ATOM 2395 C CA . LYS B 1 151 ? -41.375 24.047 10.305 1 34.69 151 LYS B CA 1
ATOM 2396 C C . LYS B 1 151 ? -42.531 24.031 11.281 1 34.69 151 LYS B C 1
ATOM 2398 O O . LYS B 1 151 ? -43.5 23.281 11.094 1 34.69 151 LYS B O 1
ATOM 2403 N N . LYS B 1 152 ? -42.188 24.094 12.461 1 32.41 152 LYS B N 1
ATOM 2404 C CA . LYS B 1 152 ? -43.25 24.422 13.414 1 32.41 152 LYS B CA 1
ATOM 2405 C C . LYS B 1 152 ? -44.125 25.578 12.898 1 32.41 152 LYS B C 1
ATOM 2407 O O . LYS B 1 152 ? -43.625 26.688 12.711 1 32.41 152 LYS B O 1
ATOM 2412 N N . LYS B 1 153 ? -45.031 25.172 11.984 1 34.88 153 LYS B N 1
ATOM 2413 C CA . LYS B 1 153 ? -46.156 26.094 11.719 1 34.88 153 LYS B CA 1
ATOM 2414 C C . LYS B 1 153 ? -46.719 26.641 13.016 1 34.88 153 LYS B C 1
ATOM 2416 O O . LYS B 1 153 ? -47.281 25.891 13.82 1 34.88 153 LYS B O 1
ATOM 2421 N N . LYS B 1 154 ? -46 27.594 13.641 1 30.75 154 LYS B N 1
ATOM 2422 C CA . LYS B 1 154 ? -46.625 28.375 14.695 1 30.75 154 LYS B CA 1
ATOM 2423 C C . LYS B 1 154 ? -48.031 28.828 14.281 1 30.75 154 LYS B C 1
ATOM 2425 O O . LYS B 1 154 ? -48.188 29.594 13.328 1 30.75 154 LYS B O 1
ATOM 2430 N N . LYS B 1 155 ? -49 27.859 14.32 1 33.62 155 LYS B N 1
ATOM 2431 C CA . LYS B 1 155 ? -50.406 28.281 14.258 1 33.62 155 LYS B CA 1
ATOM 2432 C C . LYS B 1 155 ? -50.688 29.438 15.219 1 33.62 155 LYS B C 1
ATOM 2434 O O . LYS B 1 155 ? -50.531 29.281 16.438 1 33.62 155 LYS B O 1
ATOM 2439 N N . LYS B 1 156 ? -50.344 30.641 14.742 1 34.75 156 LYS B N 1
ATOM 2440 C CA . LYS B 1 156 ? -50.812 31.859 15.383 1 34.75 156 LYS B CA 1
ATOM 2441 C C . LYS B 1 156 ? -52.281 31.766 15.781 1 34.75 156 LYS B C 1
ATOM 2443 O O . LYS B 1 156 ? -53.125 31.453 14.953 1 34.75 156 LYS B O 1
ATOM 2448 N N . SER B 1 157 ? -52.531 31.109 16.922 1 32.03 157 SER B N 1
ATOM 2449 C CA . SER B 1 157 ? -53.844 31.156 17.531 1 32.03 157 SER B CA 1
ATOM 2450 C C . SER B 1 157 ? -54.531 32.5 17.328 1 32.03 157 SER B C 1
ATOM 2452 O O . SER B 1 157 ? -53.906 33.562 17.484 1 32.03 157 SER B O 1
ATOM 2454 N N . LYS B 1 158 ? -55.531 32.438 16.469 1 38.84 158 LYS B N 1
ATOM 2455 C CA . LYS B 1 158 ? -56.5 33.531 16.156 1 38.84 158 LYS B CA 1
ATOM 2456 C C . LYS B 1 158 ? -57.031 34.156 17.438 1 38.84 158 LYS B C 1
ATOM 2458 O O . LYS B 1 158 ? -58.031 34.906 17.406 1 38.84 158 LYS B O 1
ATOM 2463 N N . ASP B 1 159 ? -56.438 33.75 18.609 1 31.36 159 ASP B N 1
ATOM 2464 C CA . ASP B 1 159 ? -57.281 34.219 19.688 1 31.36 159 ASP B CA 1
ATOM 2465 C C . ASP B 1 159 ? -57.438 35.719 19.672 1 31.36 159 ASP B C 1
ATOM 2467 O O . ASP B 1 159 ? -58.375 36.281 20.25 1 31.36 159 ASP B O 1
ATOM 2471 N N . GLU B 1 160 ? -56.219 36.438 19.5 1 29.55 160 GLU B N 1
ATOM 2472 C CA . GLU B 1 160 ? -56.375 37.719 20.219 1 29.55 160 GLU B CA 1
ATOM 2473 C C . GLU B 1 160 ? -57.188 38.719 19.391 1 29.55 160 GLU B C 1
ATOM 2475 O O . GLU B 1 160 ? -56.594 39.5 18.656 1 29.55 160 GLU B O 1
ATOM 2480 N N . VAL B 1 161 ? -58.188 38.156 18.594 1 28.95 161 VAL B N 1
ATOM 2481 C CA . VAL B 1 161 ? -59.031 39.312 18.5 1 28.95 161 VAL B CA 1
ATOM 2482 C C . VAL B 1 161 ? -59.688 39.594 19.844 1 28.95 161 VAL B C 1
ATOM 2484 O O . VAL B 1 161 ? -60.094 38.688 20.562 1 28.95 161 VAL B O 1
#

Secondary structure (DSSP, 8-state):
-------------------SS-SPPPPTTPPEEEEEEE--S--S-B--TT-EEEEEEEEEETTT--EEEEHHHHT--EEEETTTTSS-HHHHHHTTTPBTT-EEEEEE-GGGTTTTT-BTTTB-TT--EEEEEEEEEEE------------------GGG-/-------------------SS-SPPPPTTPPEEEEEEE--S--S-B--TT-EEEEEEEEEETTT--EEEEHHHHT--EEEETTTTSS-HHHHHHTTTPBTT-EEEEEE-GGGTTTTT-BTTTB-TT--EEEEEEEEEEE------------------TT--

Foldseek 3Di:
DPPPPPPPPPPPDPPPPPLQQQADADFQPDDKDKAWDDADPDFPDWDDAQKKFWKWKWKAFSNHRDTDDTCVVVVGTDIDGAPPPPAFQQCNPHRGGGGAFTKMKMWHWCNSHVAQPFDDPRGHHRTIMIMIMHTHDIDHDPPPPPPPPPPPPPPPPPPPD/DPPPPPPPPPPPDPPPPPLQQQADADFQPDDKDKAWDDADPDFPDWDDQQKKFWKWKWKAFSNHRDTDDTCVVVVGTDIDGAPPPPAFQQCNPHRGGGGAFTKMKMWHWCNSHVAQPFDDPRGHHRTIMIMIMHTHDIDHDPPPPPPPPPPPPPPPPPPPD